Protein AF-W6MTL5-F1 (afdb_monomer_lite)

Radius of gyration: 41.39 Å; chains: 1; bounding box: 103×116×85 Å

Secondary structure (DSSP, 8-state):
-----------------------------------HHHHHHHHHHHHHSPPTTTSSB-TTSPBP---HHHHHHHHHHHHHHHT----HHHHHH-GGGHHHHHHHHHHHHHHHHHHHHHH-EEEEE-TTT--EEEEEP-TTS---TTHHHIIIIIHHHHHHHHHHHHH--PPPHHHHHHHHHHHHHHHHHHHHT-HHHHHHHHHT--TTTS--HHHHTTS--HHHHHHHHS----HHHH-TTTTSPP-----

Organism: NCBI:txid1382522

Structure (mmCIF, N/CA/C/O backbone):
data_AF-W6MTL5-F1
#
_entry.id   AF-W6MTL5-F1
#
loop_
_atom_site.group_PDB
_atom_site.id
_atom_site.type_symbol
_atom_site.label_atom_id
_atom_site.label_alt_id
_atom_site.label_comp_id
_atom_site.label_asym_id
_atom_site.label_entity_id
_atom_site.label_seq_id
_atom_site.pdbx_PDB_ins_code
_atom_site.Cartn_x
_atom_site.Cartn_y
_atom_site.Cartn_z
_atom_site.occupancy
_atom_site.B_iso_or_equiv
_atom_site.auth_seq_id
_atom_site.auth_comp_id
_atom_site.auth_asym_id
_atom_site.auth_atom_id
_atom_site.pdbx_PDB_model_num
ATOM 1 N N . MET A 1 1 ? -32.638 92.160 -22.433 1.00 36.84 1 MET A N 1
ATOM 2 C CA . MET A 1 1 ? -32.204 91.741 -21.082 1.00 36.84 1 MET A CA 1
ATOM 3 C C . MET A 1 1 ? -31.537 90.379 -21.226 1.00 36.84 1 MET A C 1
ATOM 5 O O . MET A 1 1 ? -32.183 89.484 -21.741 1.00 36.84 1 MET A O 1
ATOM 9 N N . ILE A 1 2 ? -30.197 90.329 -21.179 1.00 37.00 2 ILE A N 1
ATOM 10 C CA . ILE A 1 2 ? -29.414 89.695 -20.087 1.00 37.00 2 ILE A CA 1
ATOM 11 C C . ILE A 1 2 ? -29.860 88.225 -19.926 1.00 37.00 2 ILE A C 1
ATOM 13 O O . ILE A 1 2 ? -30.949 87.991 -19.432 1.00 37.00 2 ILE A O 1
ATOM 17 N N . GLY A 1 3 ? -29.173 87.196 -20.428 1.00 33.75 3 GLY A N 1
ATOM 18 C CA . GLY A 1 3 ? -27.755 86.869 -20.266 1.00 33.75 3 GLY A CA 1
ATOM 19 C C . GLY A 1 3 ? -27.621 85.776 -19.194 1.00 33.75 3 GLY A C 1
ATOM 20 O O . GLY A 1 3 ? -28.060 86.025 -18.082 1.00 33.75 3 GLY A O 1
ATOM 21 N N . ALA A 1 4 ? -27.057 84.600 -19.523 1.00 41.78 4 ALA A N 1
ATOM 22 C CA . ALA A 1 4 ? -26.224 83.755 -18.636 1.00 41.78 4 ALA A CA 1
ATOM 23 C C . ALA A 1 4 ? -25.984 82.327 -19.190 1.00 41.78 4 ALA A C 1
ATOM 25 O O . ALA A 1 4 ? -26.858 81.468 -19.187 1.00 41.78 4 ALA A O 1
ATOM 26 N N . LEU A 1 5 ? -24.747 82.112 -19.644 1.00 42.16 5 LEU A N 1
ATOM 27 C CA . LEU A 1 5 ? -23.824 80.996 -19.367 1.00 42.16 5 LEU A CA 1
ATOM 28 C C . LEU A 1 5 ? -24.299 79.816 -18.482 1.00 42.16 5 LEU A C 1
ATOM 30 O O . LEU A 1 5 ? -24.669 80.039 -17.332 1.00 42.16 5 LEU A O 1
ATOM 34 N N . ARG A 1 6 ? -24.050 78.570 -18.936 1.00 42.28 6 ARG A N 1
ATOM 35 C CA . ARG A 1 6 ? -23.239 77.514 -18.255 1.00 42.28 6 ARG A CA 1
ATOM 36 C C . ARG A 1 6 ? -23.357 76.164 -18.989 1.00 42.28 6 ARG A C 1
ATOM 38 O O . ARG A 1 6 ? -24.449 75.671 -19.213 1.00 42.28 6 ARG A O 1
ATOM 45 N N . ASN A 1 7 ? -22.255 75.676 -19.553 1.00 39.66 7 ASN A N 1
ATOM 46 C CA . ASN A 1 7 ? -21.337 74.647 -19.025 1.00 39.66 7 ASN A CA 1
ATOM 47 C C . ASN A 1 7 ? -21.742 73.183 -19.280 1.00 39.66 7 ASN A C 1
ATOM 49 O O . ASN A 1 7 ? -22.633 72.619 -18.658 1.00 39.66 7 ASN A O 1
ATOM 53 N N . SER A 1 8 ? -20.977 72.613 -20.209 1.00 37.47 8 SER A N 1
ATOM 54 C CA . SER A 1 8 ? -20.326 71.301 -20.227 1.00 37.47 8 SER A CA 1
ATOM 55 C C . SER A 1 8 ? -20.404 70.359 -19.008 1.00 37.47 8 SER A C 1
ATOM 57 O O . SER A 1 8 ? -20.290 70.744 -17.849 1.00 37.47 8 SER A O 1
ATOM 59 N N . SER A 1 9 ? -20.335 69.074 -19.383 1.00 34.78 9 SER A N 1
ATOM 60 C CA . SER A 1 9 ? -19.904 67.890 -18.622 1.00 34.78 9 SER A CA 1
ATOM 61 C C . SER A 1 9 ? -20.999 67.115 -17.878 1.00 34.78 9 SER A C 1
ATOM 63 O O . SER A 1 9 ? -21.573 67.576 -16.901 1.00 34.78 9 SER A O 1
ATOM 65 N N . CYS A 1 10 ? -21.282 65.901 -18.357 1.00 40.75 10 CYS A N 1
ATOM 66 C CA . CYS A 1 10 ? -20.798 64.671 -17.721 1.00 40.75 10 CYS A CA 1
ATOM 67 C C . CYS A 1 10 ? -21.326 63.455 -18.497 1.00 40.75 10 CYS A C 1
ATOM 69 O O . CYS A 1 10 ? -22.454 63.005 -18.314 1.00 40.75 10 CYS A O 1
ATOM 71 N N . ARG A 1 11 ? -20.476 62.900 -19.370 1.00 40.47 11 ARG A N 1
ATOM 72 C CA . ARG A 1 11 ? -20.599 61.511 -19.824 1.00 40.47 11 ARG A CA 1
ATOM 73 C C . ARG A 1 11 ? -20.263 60.624 -18.625 1.00 40.47 11 ARG A C 1
ATOM 75 O O . ARG A 1 11 ? -19.098 60.532 -18.258 1.00 40.47 11 ARG A O 1
ATOM 82 N N . SER A 1 12 ? -21.263 59.990 -18.022 1.00 40.41 12 SER A N 1
ATOM 83 C CA . SER A 1 12 ? -21.046 58.913 -17.054 1.00 40.41 12 SER A CA 1
ATOM 84 C C . SER A 1 12 ? -21.286 57.582 -17.755 1.00 40.41 12 SER A C 1
ATOM 86 O O . SER A 1 12 ? -22.419 57.133 -17.923 1.00 40.41 12 SER A O 1
ATOM 88 N N . ALA A 1 13 ? -20.196 56.989 -18.239 1.00 43.44 13 ALA A N 1
ATOM 89 C CA . ALA A 1 13 ? -20.168 55.607 -18.676 1.00 43.44 13 ALA A CA 1
ATOM 90 C C . ALA A 1 13 ? -20.229 54.719 -17.424 1.00 43.44 13 ALA A C 1
ATOM 92 O O . ALA A 1 13 ? -19.249 54.594 -16.691 1.00 43.44 13 ALA A O 1
ATOM 93 N N . ARG A 1 14 ? -21.391 54.107 -17.167 1.00 40.62 14 ARG A N 1
ATOM 94 C CA . ARG A 1 14 ? -21.500 52.987 -16.226 1.00 40.62 14 ARG A CA 1
ATOM 95 C C . ARG A 1 14 ? -20.815 51.772 -16.846 1.00 40.62 14 ARG A C 1
ATOM 97 O O . ARG A 1 14 ? -21.433 51.019 -17.593 1.00 40.62 14 ARG A O 1
ATOM 104 N N . LEU A 1 15 ? -19.541 51.583 -16.521 1.00 41.12 15 LEU A N 1
ATOM 105 C CA . LEU A 1 15 ? -18.910 50.269 -16.557 1.00 41.12 15 LEU A CA 1
ATOM 106 C C . LEU A 1 15 ? -19.571 49.423 -15.465 1.00 41.12 15 LEU A C 1
ATOM 108 O O . LEU A 1 15 ? -19.267 49.563 -14.284 1.00 41.12 15 LEU A O 1
ATOM 112 N N . MET A 1 16 ? -20.526 48.585 -15.871 1.00 40.22 16 MET A N 1
ATOM 113 C CA . MET A 1 16 ? -21.013 47.475 -15.059 1.00 40.22 16 MET A CA 1
ATOM 114 C C . MET A 1 16 ? -19.863 46.479 -14.917 1.00 40.22 16 MET A C 1
ATOM 116 O O . MET A 1 16 ? -19.629 45.640 -15.786 1.00 40.22 16 MET A O 1
ATOM 120 N N . THR A 1 17 ? -19.112 46.609 -13.831 1.00 40.62 17 THR A N 1
ATOM 121 C CA . THR A 1 17 ? -18.196 45.585 -13.348 1.00 40.62 17 THR A CA 1
ATOM 122 C C . THR A 1 17 ? -19.021 44.363 -12.956 1.00 40.62 17 THR A C 1
ATOM 124 O O . THR A 1 17 ? -19.605 44.287 -11.877 1.00 40.62 17 THR A O 1
ATOM 127 N N . GLY A 1 18 ? -19.092 43.396 -13.870 1.00 41.03 18 GLY A N 1
ATOM 128 C CA . GLY A 1 18 ? -19.533 42.040 -13.579 1.00 41.03 18 GLY A CA 1
ATOM 129 C C . GLY A 1 18 ? -18.536 41.373 -12.638 1.00 41.03 18 GLY A C 1
ATOM 130 O O . GLY A 1 18 ? -17.658 40.639 -13.076 1.00 41.03 18 GLY A O 1
ATOM 131 N N . LEU A 1 19 ? -18.659 41.642 -11.339 1.00 42.56 19 LEU A N 1
ATOM 132 C CA . LEU A 1 19 ? -18.067 40.809 -10.301 1.00 42.56 19 LEU A CA 1
ATOM 133 C C . LEU A 1 19 ? -18.920 39.546 -10.200 1.00 42.56 19 LEU A C 1
ATOM 135 O O . LEU A 1 19 ? -19.842 39.446 -9.392 1.00 42.56 19 LEU A O 1
ATOM 139 N N . SER A 1 20 ? -18.621 38.582 -11.068 1.00 43.97 20 SER A N 1
ATOM 140 C CA . SER A 1 20 ? -18.991 37.192 -10.858 1.00 43.97 20 SER A CA 1
ATOM 141 C C . SER A 1 20 ? -18.420 36.764 -9.508 1.00 43.97 20 SER A C 1
ATOM 143 O O . SER A 1 20 ? -17.216 36.540 -9.376 1.00 43.97 20 SER A O 1
ATOM 145 N N . GLN A 1 21 ? -19.281 36.696 -8.493 1.00 53.09 21 GLN A N 1
ATOM 146 C CA . GLN A 1 21 ? -18.995 36.023 -7.235 1.00 53.09 21 GLN A CA 1
ATOM 147 C C . GLN A 1 21 ? -18.693 34.557 -7.555 1.00 53.09 21 GLN A C 1
ATOM 149 O O . GLN A 1 21 ? -19.591 33.722 -7.665 1.00 53.09 21 GLN A O 1
ATOM 154 N N . ALA A 1 22 ? -17.411 34.254 -7.746 1.00 47.78 22 ALA A N 1
ATOM 155 C CA . ALA A 1 22 ? -16.906 32.901 -7.674 1.00 47.78 22 ALA A CA 1
ATOM 156 C C . ALA A 1 22 ? -17.263 32.379 -6.279 1.00 47.78 22 ALA A C 1
ATOM 158 O O . ALA A 1 22 ? -16.765 32.883 -5.271 1.00 47.78 22 ALA A O 1
ATOM 159 N N . ARG A 1 23 ? -18.174 31.403 -6.219 1.00 52.41 23 ARG A N 1
ATOM 160 C CA . ARG A 1 23 ? -18.429 30.605 -5.019 1.00 52.41 23 ARG A CA 1
ATOM 161 C C . ARG A 1 23 ? -17.173 29.780 -4.754 1.00 52.41 23 ARG A C 1
ATOM 163 O O . ARG A 1 23 ? -17.057 28.641 -5.191 1.00 52.41 23 ARG A O 1
ATOM 170 N N . LEU A 1 24 ? -16.198 30.410 -4.115 1.00 51.97 24 LEU A N 1
ATOM 171 C CA . LEU A 1 24 ? -15.003 29.763 -3.613 1.00 51.97 24 LEU A CA 1
ATOM 172 C C . LEU A 1 24 ? -15.436 28.838 -2.476 1.00 51.97 24 LEU A C 1
ATOM 174 O O . LEU A 1 24 ? -15.982 29.294 -1.477 1.00 51.97 24 LEU A O 1
ATOM 178 N N . PHE A 1 25 ? -15.231 27.543 -2.710 1.00 48.19 25 PHE A N 1
ATOM 179 C CA . PHE A 1 25 ? -15.087 26.472 -1.730 1.00 48.19 25 PHE A CA 1
ATOM 180 C C . PHE A 1 25 ? -16.051 26.532 -0.537 1.00 48.19 25 PHE A C 1
ATOM 182 O O . PHE A 1 25 ? -15.785 27.162 0.484 1.00 48.19 25 PHE A O 1
ATOM 189 N N . HIS A 1 26 ? -17.147 25.776 -0.623 1.00 47.69 26 HIS A N 1
ATOM 190 C CA . HIS A 1 26 ? -17.808 25.291 0.583 1.00 47.69 26 HIS A CA 1
ATOM 191 C C . HIS A 1 26 ? -16.814 24.403 1.339 1.00 47.69 26 HIS A C 1
ATOM 193 O O . HIS A 1 26 ? -16.652 23.228 1.025 1.00 47.69 26 HIS A O 1
ATOM 199 N N . GLN A 1 27 ? -16.114 24.984 2.314 1.00 49.28 27 GLN A N 1
ATOM 200 C CA . GLN A 1 27 ? -15.491 24.220 3.383 1.00 49.28 27 GLN A CA 1
ATOM 201 C C . GLN A 1 27 ? -16.636 23.567 4.154 1.00 49.28 27 GLN A C 1
ATOM 203 O O . GLN A 1 27 ? -17.266 24.193 5.006 1.00 49.28 27 GLN A O 1
ATOM 208 N N . SER A 1 28 ? -16.957 22.318 3.820 1.00 48.06 28 SER A N 1
ATOM 209 C CA . SER A 1 28 ? -17.659 21.464 4.766 1.00 48.06 28 SER A CA 1
ATOM 210 C C . SER A 1 28 ? -16.796 21.449 6.019 1.00 48.06 28 SER A C 1
ATOM 212 O O . SER A 1 28 ? -15.647 21.011 5.961 1.00 48.06 28 SER A O 1
ATOM 214 N N . VAL A 1 29 ? -17.308 22.000 7.117 1.00 49.03 29 VAL A N 1
ATOM 215 C CA . VAL A 1 29 ? -16.669 21.890 8.424 1.00 49.03 29 VAL A CA 1
ATOM 216 C C . VAL A 1 29 ? -16.502 20.399 8.673 1.00 49.03 29 VAL A C 1
ATOM 218 O O . VAL A 1 29 ? -17.492 19.701 8.893 1.00 49.03 29 VAL A O 1
ATOM 221 N N . SER A 1 30 ? -15.273 19.902 8.547 1.00 50.31 30 SER A N 1
ATOM 222 C CA . SER A 1 30 ? -14.918 18.553 8.955 1.00 50.31 30 SER A CA 1
ATOM 223 C C . SER A 1 30 ? -15.328 18.456 10.416 1.00 50.31 30 SER A C 1
ATOM 225 O O . SER A 1 30 ? -14.741 19.126 11.268 1.00 50.31 30 SER A O 1
ATOM 227 N N . ARG A 1 31 ? -16.417 17.735 10.693 1.00 56.50 31 ARG A N 1
ATOM 228 C CA . ARG A 1 31 ? -16.805 17.449 12.070 1.00 56.50 31 ARG A CA 1
ATOM 229 C C . ARG A 1 31 ? -15.618 16.717 12.673 1.00 56.50 31 ARG A C 1
ATOM 231 O O . ARG A 1 31 ? -15.178 15.727 12.101 1.00 56.50 31 ARG A O 1
ATOM 238 N N . LEU A 1 32 ? -15.074 17.268 13.753 1.00 59.22 32 LEU A N 1
ATOM 239 C CA . LEU A 1 32 ? -14.033 16.589 14.500 1.00 59.22 32 LEU A CA 1
ATOM 240 C C . LEU A 1 32 ? -14.655 15.303 15.053 1.00 59.22 32 LEU A C 1
ATOM 242 O O . LEU A 1 32 ? -15.555 15.388 15.885 1.00 59.22 32 LEU A O 1
ATOM 246 N N . ASN A 1 33 ? -14.228 14.140 14.567 1.00 64.88 33 ASN A N 1
ATOM 247 C CA . ASN A 1 33 ? -14.757 12.849 15.021 1.00 64.88 33 ASN A CA 1
ATOM 248 C C . ASN A 1 33 ? -14.179 12.437 16.385 1.00 64.88 33 ASN A C 1
ATOM 250 O O . ASN A 1 33 ? -14.699 11.526 17.032 1.00 64.88 33 ASN A O 1
ATOM 254 N N . LEU A 1 34 ? -13.113 13.107 16.841 1.00 71.19 34 LEU A N 1
ATOM 255 C CA . LEU A 1 34 ? -12.494 12.848 18.136 1.00 71.19 34 LEU A CA 1
ATOM 256 C C . LEU A 1 34 ? -13.308 13.478 19.277 1.00 71.19 34 LEU A C 1
ATOM 258 O O . LEU A 1 34 ? -13.136 14.652 19.605 1.00 71.19 34 LEU A O 1
ATOM 262 N N . ASP A 1 35 ? -14.138 12.660 19.920 1.00 80.88 35 ASP A N 1
ATOM 263 C CA . ASP A 1 35 ? -14.818 12.992 21.171 1.00 80.88 35 ASP A CA 1
ATOM 264 C C . ASP A 1 35 ? -14.114 12.310 22.368 1.00 80.88 35 ASP A C 1
ATOM 266 O O . ASP A 1 35 ? -14.139 11.078 22.490 1.00 80.88 35 ASP A O 1
ATOM 270 N N . PRO A 1 36 ? -13.464 13.071 23.272 1.00 82.12 36 PRO A N 1
ATOM 271 C CA . PRO A 1 36 ? -12.769 12.501 24.422 1.00 82.12 36 PRO A CA 1
ATOM 272 C C . PRO A 1 36 ? -13.716 11.866 25.451 1.00 82.12 36 PRO A C 1
ATOM 274 O O . PRO A 1 36 ? -13.277 11.006 26.218 1.00 82.12 36 PRO A O 1
ATOM 277 N N . GLU A 1 37 ? -14.987 12.272 25.512 1.00 87.06 37 GLU A N 1
ATOM 278 C CA . GLU A 1 37 ? -15.964 11.669 26.427 1.00 87.06 37 GLU A CA 1
ATOM 279 C C . GLU A 1 37 ? -16.358 10.275 25.948 1.00 87.06 37 GLU A C 1
ATOM 281 O O . GLU A 1 37 ? -16.377 9.323 26.735 1.00 87.06 37 GLU A O 1
ATOM 286 N N . ARG A 1 38 ? -16.539 10.127 24.635 1.00 86.94 38 ARG A N 1
ATOM 287 C CA . ARG A 1 38 ? -16.778 8.839 23.986 1.00 86.94 38 ARG A CA 1
ATOM 288 C C . ARG A 1 38 ? -15.645 7.841 24.231 1.00 86.94 38 ARG A C 1
ATOM 290 O O . ARG A 1 38 ? -15.912 6.695 24.576 1.00 86.94 38 ARG A O 1
ATOM 297 N N . GLU A 1 39 ? -14.384 8.260 24.126 1.00 88.81 39 GLU A N 1
ATOM 298 C CA . GLU A 1 39 ? -13.234 7.376 24.394 1.00 88.81 39 GLU A CA 1
ATOM 299 C C . GLU A 1 39 ? -13.169 6.905 25.855 1.00 88.81 39 GLU A C 1
ATOM 301 O O . GLU A 1 39 ? -12.798 5.761 26.136 1.00 88.81 39 GLU A O 1
ATOM 306 N N . LYS A 1 40 ? -13.574 7.757 26.805 1.00 90.50 40 LYS A N 1
ATOM 307 C CA . LYS A 1 40 ? -13.699 7.361 28.216 1.00 90.50 40 LYS A CA 1
ATOM 308 C C . LYS A 1 40 ?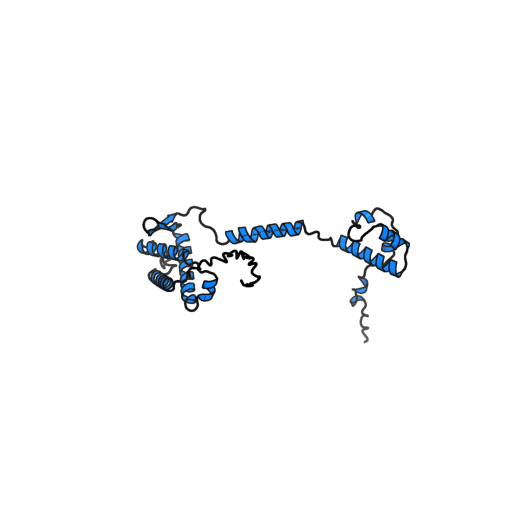 -14.854 6.383 28.427 1.00 90.50 40 LYS A C 1
ATOM 310 O O . LYS A 1 40 ? -14.703 5.436 29.195 1.00 90.50 40 LYS A O 1
ATOM 315 N N . TYR A 1 41 ? -15.979 6.585 27.744 1.00 90.75 41 TYR A N 1
ATOM 316 C CA . TYR A 1 41 ? -17.123 5.675 27.792 1.00 90.75 41 TYR A CA 1
ATOM 317 C C . TYR A 1 41 ? -16.774 4.287 27.240 1.00 90.75 41 TYR A C 1
ATOM 319 O O . TYR A 1 41 ? -17.068 3.276 27.879 1.00 90.75 41 TYR A O 1
ATOM 327 N N . ILE A 1 42 ? -16.062 4.237 26.111 1.00 90.56 42 ILE A N 1
ATOM 328 C CA . ILE A 1 42 ? -15.534 2.996 25.530 1.00 90.56 42 ILE A CA 1
ATOM 329 C C . ILE A 1 42 ? -14.613 2.295 26.532 1.00 90.56 42 ILE A C 1
ATOM 331 O O . ILE A 1 42 ? -14.793 1.110 26.801 1.00 90.56 42 ILE A O 1
ATOM 335 N N . ALA A 1 43 ? -13.674 3.023 27.142 1.00 91.69 43 ALA A N 1
ATOM 336 C CA . ALA A 1 43 ? -12.779 2.456 28.148 1.00 91.69 43 ALA A CA 1
ATOM 337 C C . ALA A 1 43 ? -13.545 1.892 29.361 1.00 91.69 43 ALA A C 1
ATOM 339 O O . ALA A 1 43 ? -13.217 0.812 29.851 1.00 91.69 43 ALA A O 1
ATOM 340 N N . TYR A 1 44 ? -14.595 2.582 29.817 1.00 93.50 44 TYR A N 1
ATOM 341 C CA . TYR A 1 44 ? -15.459 2.106 30.898 1.00 93.50 44 TYR A CA 1
ATOM 342 C C . TYR A 1 44 ? -16.184 0.806 30.524 1.00 93.50 44 TYR A C 1
ATOM 344 O O . TYR A 1 44 ? -16.105 -0.174 31.264 1.00 93.50 44 TYR A O 1
ATOM 352 N N . LYS A 1 45 ? -16.825 0.747 29.354 1.00 91.62 45 LYS A N 1
ATOM 353 C CA . LYS A 1 45 ? -17.510 -0.461 28.865 1.00 91.62 45 LYS A CA 1
ATOM 354 C C . LYS A 1 45 ? -16.554 -1.635 28.662 1.00 91.62 45 LYS A C 1
ATOM 356 O O . LYS A 1 45 ? -16.870 -2.754 29.056 1.00 91.62 45 LYS A O 1
ATOM 361 N N . LEU A 1 46 ? -15.358 -1.371 28.138 1.00 90.56 46 LEU A N 1
ATOM 362 C CA . LEU A 1 46 ? -14.294 -2.369 28.016 1.00 90.56 46 LEU A CA 1
ATOM 363 C C . LEU A 1 46 ? -13.801 -2.878 29.375 1.00 90.56 46 LEU A C 1
ATOM 365 O O . LEU A 1 46 ? -13.385 -4.026 29.462 1.00 90.56 46 LEU A O 1
ATOM 369 N N . SER A 1 47 ? -13.848 -2.052 30.426 1.00 89.81 47 SER A N 1
ATOM 370 C CA . SER A 1 47 ? -13.451 -2.462 31.780 1.00 89.81 47 SER A CA 1
ATOM 371 C C . SER A 1 47 ? -14.489 -3.331 32.499 1.00 89.81 47 SER A C 1
ATOM 373 O O . SER A 1 47 ? -14.130 -4.056 33.423 1.00 89.81 47 SER A O 1
ATOM 375 N N . ILE A 1 48 ? -15.761 -3.259 32.086 1.00 91.25 48 ILE A N 1
ATOM 376 C CA . ILE A 1 48 ? -16.844 -4.101 32.620 1.00 91.25 48 ILE A CA 1
ATOM 377 C C . ILE A 1 48 ? -16.752 -5.523 32.059 1.00 91.25 48 ILE A C 1
ATOM 379 O O . ILE A 1 48 ? -17.071 -6.484 32.755 1.00 91.25 48 ILE A O 1
ATOM 383 N N . LEU A 1 49 ? -16.334 -5.654 30.799 1.00 87.50 49 LEU A N 1
ATOM 384 C CA . LEU A 1 49 ? -16.211 -6.948 30.143 1.00 87.50 49 LEU A CA 1
ATOM 385 C C . LEU A 1 49 ? -15.054 -7.771 30.739 1.00 87.50 49 LEU A C 1
ATOM 387 O O . LEU A 1 49 ? -14.025 -7.208 31.130 1.00 87.50 49 LEU A O 1
ATOM 391 N N . PRO A 1 50 ? -15.173 -9.114 30.764 1.00 84.44 50 PRO A N 1
ATOM 392 C CA . PRO A 1 50 ? -14.017 -9.966 31.003 1.00 84.44 50 PRO A CA 1
ATOM 393 C C . PRO A 1 50 ? -12.965 -9.724 29.910 1.00 84.44 50 PRO A C 1
ATOM 395 O O . PRO A 1 50 ? -13.253 -9.149 28.855 1.00 84.44 50 PRO A O 1
ATOM 398 N N . LYS A 1 51 ? -11.720 -10.154 30.150 1.00 81.94 51 LYS A N 1
ATOM 399 C CA . LYS A 1 51 ? -10.644 -9.977 29.163 1.00 81.94 51 LYS A CA 1
ATOM 400 C C . LYS A 1 51 ? -11.097 -10.535 27.815 1.00 81.94 51 LYS A C 1
ATOM 402 O O . LYS A 1 51 ? -11.729 -11.581 27.758 1.00 81.94 51 LYS A O 1
ATOM 407 N N . GLN A 1 52 ? -10.726 -9.872 26.723 1.00 73.50 52 GLN A N 1
ATOM 408 C CA . GLN A 1 52 ? -11.251 -10.145 25.377 1.00 73.50 52 GLN A CA 1
ATOM 409 C C . GLN A 1 52 ? -11.029 -11.593 24.915 1.00 73.50 52 GLN A C 1
ATOM 411 O O . GLN A 1 52 ? -11.801 -12.116 24.115 1.00 73.50 52 GLN A O 1
ATOM 416 N N . LYS A 1 53 ? -9.979 -12.242 25.430 1.00 73.44 53 LYS A N 1
ATOM 417 C CA . LYS A 1 53 ? -9.667 -13.656 25.178 1.00 73.44 53 LYS A CA 1
ATOM 418 C C . LYS A 1 53 ? -10.595 -14.618 25.928 1.00 73.44 53 LYS A C 1
ATOM 420 O O . LYS A 1 53 ? -10.853 -15.705 25.427 1.00 73.44 53 LYS A O 1
ATOM 425 N N . ASP A 1 54 ? -11.143 -14.173 27.0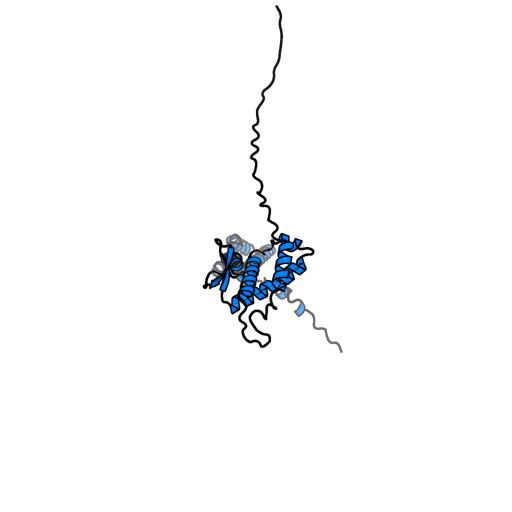54 1.00 78.50 54 ASP A N 1
ATOM 426 C CA . ASP A 1 54 ? -11.896 -14.978 28.017 1.00 78.50 54 ASP A CA 1
ATOM 427 C C . ASP A 1 54 ? -13.422 -14.748 27.890 1.00 78.50 54 ASP A C 1
ATOM 429 O O . ASP A 1 54 ? -14.225 -15.316 28.630 1.00 78.50 54 ASP A O 1
ATOM 433 N N . ILE A 1 55 ? -13.856 -13.895 26.947 1.00 81.19 55 ILE A N 1
ATOM 434 C CA . ILE A 1 55 ? -15.285 -13.646 26.664 1.00 81.19 55 ILE A CA 1
ATOM 435 C C . ILE A 1 55 ? -15.966 -14.939 26.194 1.00 81.19 55 ILE A C 1
ATOM 437 O O . ILE A 1 55 ? -17.077 -15.260 26.610 1.00 81.19 55 ILE A O 1
ATOM 441 N N . TYR A 1 56 ? -15.278 -15.690 25.334 1.00 79.88 56 TYR A N 1
ATOM 442 C CA . TYR A 1 56 ? -15.816 -16.874 24.661 1.00 79.88 56 TYR A CA 1
ATOM 443 C C . TYR A 1 56 ? -15.119 -18.173 25.063 1.00 79.88 56 TYR A C 1
ATOM 445 O O . TYR A 1 56 ? -15.486 -19.251 24.593 1.00 79.88 56 TYR A O 1
ATOM 453 N N . GLN A 1 57 ? -14.091 -18.086 25.903 1.00 83.00 57 GLN A N 1
ATOM 454 C CA . GLN A 1 57 ? -13.334 -19.226 26.397 1.00 83.00 57 GLN A CA 1
ATOM 455 C C . GLN A 1 57 ? -13.134 -19.064 27.897 1.00 83.00 57 GLN A C 1
ATOM 457 O O . GLN A 1 57 ? -12.856 -17.972 28.374 1.00 83.00 57 GLN A O 1
ATOM 462 N N . ASN A 1 58 ? -13.290 -20.147 28.646 1.00 82.19 58 ASN A N 1
ATOM 463 C CA . ASN A 1 58 ? -12.871 -20.169 30.042 1.00 82.19 58 ASN A CA 1
ATOM 464 C C . ASN A 1 58 ? -11.337 -20.247 30.120 1.00 82.19 58 ASN A C 1
ATOM 466 O O . ASN A 1 58 ? -10.687 -20.617 29.140 1.00 82.19 58 ASN A O 1
ATOM 470 N N . ASP A 1 59 ? -10.764 -20.003 31.301 1.00 82.00 59 ASP A N 1
ATOM 471 C CA . ASP A 1 59 ? -9.316 -20.143 31.546 1.00 82.00 59 ASP A CA 1
ATOM 472 C C . ASP A 1 59 ? -8.783 -21.549 31.187 1.00 82.00 59 ASP A C 1
ATOM 474 O O . ASP A 1 59 ? -7.625 -21.710 30.804 1.00 82.00 59 ASP A O 1
ATOM 478 N N . ASP A 1 60 ? -9.656 -22.562 31.233 1.00 80.31 60 ASP A N 1
ATOM 479 C CA . ASP A 1 60 ? -9.372 -23.953 30.858 1.00 80.31 60 ASP A CA 1
ATOM 480 C C . ASP A 1 60 ? -9.387 -24.210 29.333 1.00 80.31 60 ASP A C 1
ATOM 482 O O . ASP A 1 60 ? -9.173 -25.337 28.884 1.00 80.31 60 ASP A O 1
ATOM 486 N N . GLY A 1 61 ? -9.698 -23.199 28.514 1.00 73.69 61 GLY A N 1
ATOM 487 C CA . GLY A 1 61 ? -9.823 -23.302 27.053 1.00 73.69 61 GLY A CA 1
ATOM 488 C C . GLY A 1 61 ? -11.134 -23.927 26.560 1.00 73.69 61 GLY A C 1
ATOM 489 O O . GLY A 1 61 ? -11.319 -24.120 25.357 1.00 73.69 61 GLY A O 1
ATOM 490 N N . THR A 1 62 ? -12.063 -24.242 27.466 1.00 82.19 62 THR A N 1
ATOM 491 C CA . THR A 1 62 ? -13.411 -24.702 27.105 1.00 82.19 62 THR A CA 1
ATOM 492 C C . THR A 1 62 ? -14.264 -23.536 26.594 1.00 82.19 62 THR A C 1
ATOM 494 O O . THR A 1 62 ? -14.101 -22.411 27.073 1.00 82.19 62 THR A O 1
ATOM 497 N N . PRO A 1 63 ? -15.175 -23.758 25.625 1.00 80.12 63 PRO A N 1
ATOM 498 C CA . PRO A 1 63 ? -16.026 -22.692 25.109 1.00 80.12 63 PRO A CA 1
ATOM 499 C C . PRO A 1 63 ? -16.985 -22.198 26.198 1.00 80.12 63 PRO A C 1
ATOM 501 O O . PRO A 1 63 ? -17.683 -22.989 26.836 1.00 80.12 63 PRO A O 1
ATOM 504 N N . ARG A 1 64 ? -17.029 -20.880 26.392 1.00 82.75 64 ARG A N 1
ATOM 505 C CA . ARG A 1 64 ? -17.963 -20.191 27.286 1.00 82.75 64 ARG A CA 1
ATOM 506 C C . ARG A 1 64 ? -19.093 -19.584 26.460 1.00 82.75 64 ARG A C 1
ATOM 508 O O . ARG A 1 64 ? -18.843 -18.961 25.432 1.00 82.75 64 ARG A O 1
ATOM 515 N N . ALA A 1 65 ? -20.326 -19.726 26.939 1.00 79.81 65 ALA A N 1
ATOM 516 C CA . ALA A 1 65 ? -21.450 -18.945 26.439 1.00 79.81 65 ALA A CA 1
ATOM 517 C C . ALA A 1 65 ? -21.499 -17.605 27.203 1.00 79.81 65 ALA A C 1
ATOM 519 O O . ALA A 1 65 ? -21.705 -17.629 28.421 1.00 79.81 65 ALA A O 1
ATOM 520 N N . PRO A 1 66 ? -21.257 -16.456 26.547 1.00 81.50 66 PRO A N 1
ATOM 521 C CA . PRO A 1 66 ? -21.426 -15.150 27.179 1.00 81.50 66 PRO A CA 1
ATOM 522 C C . PRO A 1 66 ? -22.901 -14.886 27.499 1.00 81.50 66 PRO A C 1
ATOM 524 O O . PRO A 1 66 ? -23.795 -15.459 26.872 1.00 81.50 66 PRO A O 1
ATOM 527 N N . SER A 1 67 ? -23.160 -14.026 28.483 1.00 85.94 67 SER A N 1
ATOM 528 C CA . SER A 1 67 ? -24.527 -13.627 28.830 1.00 85.94 67 SER A CA 1
ATOM 529 C C . SER A 1 67 ? -25.124 -12.678 27.782 1.00 85.94 67 SER A C 1
ATOM 531 O O . SER A 1 67 ? -24.402 -11.982 27.067 1.00 85.94 67 SER A O 1
ATOM 533 N N . ASP A 1 68 ? -26.455 -12.595 27.717 1.00 83.62 68 ASP A N 1
ATOM 534 C CA . ASP A 1 68 ? -27.147 -11.682 26.792 1.00 83.62 68 ASP A CA 1
ATOM 535 C C . ASP A 1 68 ? -26.771 -10.207 27.035 1.00 83.62 68 ASP A C 1
ATOM 537 O O . ASP A 1 68 ? -26.699 -9.408 26.099 1.00 83.62 68 ASP A O 1
ATOM 541 N N . GLU A 1 69 ? -26.474 -9.841 28.286 1.00 86.06 69 GLU A N 1
ATOM 542 C CA . GLU A 1 69 ? -25.986 -8.506 28.646 1.00 86.06 69 GLU A CA 1
ATOM 543 C C . GLU A 1 69 ? -24.567 -8.256 28.117 1.00 86.06 69 GLU A C 1
ATOM 545 O O . GLU A 1 69 ? -24.306 -7.194 27.548 1.00 86.06 69 GLU A O 1
ATOM 550 N N . GLU A 1 70 ? -23.665 -9.239 28.243 1.00 86.19 70 GLU A N 1
ATOM 551 C CA . GLU A 1 70 ? -22.310 -9.173 27.678 1.00 86.19 70 GLU A CA 1
ATOM 552 C C . GLU A 1 70 ? -22.376 -9.023 26.152 1.00 86.19 70 GLU A C 1
ATOM 554 O O . GLU A 1 70 ? -21.722 -8.147 25.585 1.00 86.19 70 GLU A O 1
ATOM 559 N N . LEU A 1 71 ? -23.230 -9.806 25.487 1.00 83.81 71 LEU A N 1
ATOM 560 C CA . LEU A 1 71 ? -23.442 -9.727 24.040 1.00 83.81 71 LEU A CA 1
ATOM 561 C C . LEU A 1 71 ? -24.000 -8.372 23.596 1.00 83.81 71 LEU A C 1
ATOM 563 O O . LEU A 1 71 ? -23.601 -7.865 22.547 1.00 83.81 71 LEU A O 1
ATOM 567 N N . LYS A 1 72 ? -24.891 -7.760 24.385 1.00 85.31 72 LYS A N 1
ATOM 568 C CA . LYS A 1 72 ? -25.415 -6.417 24.108 1.00 85.31 72 LYS A CA 1
ATOM 569 C C . LYS A 1 72 ? -24.324 -5.350 24.216 1.00 85.31 72 LYS A C 1
ATOM 571 O O . LYS A 1 72 ? -24.254 -4.469 23.363 1.00 85.31 72 LYS A O 1
ATOM 576 N N . ILE A 1 73 ? -23.455 -5.441 25.225 1.00 88.19 73 ILE A N 1
ATOM 577 C CA . ILE A 1 73 ? -22.320 -4.518 25.388 1.00 88.19 73 ILE A CA 1
ATOM 578 C C . ILE A 1 73 ? -21.323 -4.678 24.234 1.00 88.19 73 ILE A C 1
ATOM 580 O O . ILE A 1 73 ? -20.843 -3.683 23.699 1.00 88.19 73 ILE A O 1
ATOM 584 N N . ILE A 1 74 ? -21.025 -5.913 23.826 1.00 86.31 74 ILE A N 1
ATOM 585 C CA . ILE A 1 74 ? -20.140 -6.204 22.686 1.00 86.31 74 ILE A CA 1
ATOM 586 C C . ILE A 1 74 ? -20.720 -5.611 21.398 1.00 86.31 74 ILE A C 1
ATOM 588 O O . ILE A 1 74 ? -20.000 -4.967 20.638 1.00 86.31 74 ILE A O 1
ATOM 592 N N . ALA A 1 75 ? -22.026 -5.770 21.180 1.00 83.06 75 ALA A N 1
ATOM 593 C CA . ALA A 1 75 ? -22.710 -5.198 20.029 1.00 83.06 75 ALA A CA 1
ATOM 594 C C . ALA A 1 75 ? -22.629 -3.660 20.013 1.00 83.06 75 ALA A C 1
ATOM 596 O O . ALA A 1 75 ? -22.281 -3.075 18.987 1.00 83.06 75 ALA A O 1
ATOM 597 N N . GLU A 1 76 ? -22.882 -3.013 21.156 1.00 86.31 76 GLU A N 1
ATOM 598 C CA . GLU A 1 76 ? -22.744 -1.560 21.334 1.00 86.31 76 GLU A CA 1
ATOM 599 C C . GLU A 1 76 ? -21.307 -1.090 21.045 1.00 86.31 76 GLU A C 1
ATOM 601 O O . GLU A 1 76 ? -21.094 -0.118 20.322 1.00 86.31 76 GLU A O 1
ATOM 606 N N . LEU A 1 77 ? -20.301 -1.798 21.566 1.00 88.62 77 LEU A N 1
ATOM 607 C CA . LEU A 1 77 ? -18.890 -1.473 21.346 1.00 88.62 77 LEU A CA 1
ATOM 608 C C . LEU A 1 77 ? -18.473 -1.608 19.879 1.00 88.62 77 LEU A C 1
ATOM 610 O O . LEU A 1 77 ? -17.718 -0.769 19.390 1.00 88.62 77 LEU A O 1
ATOM 614 N N . ASN A 1 78 ? -18.974 -2.616 19.168 1.00 84.12 78 ASN A N 1
ATOM 615 C CA . ASN A 1 78 ? -18.700 -2.796 17.744 1.00 84.12 78 ASN A CA 1
ATOM 616 C C . ASN A 1 78 ? -19.367 -1.703 16.894 1.00 84.12 78 ASN A C 1
ATOM 618 O O . ASN A 1 78 ? -18.714 -1.137 16.015 1.00 84.12 78 ASN A O 1
ATOM 622 N N . ALA A 1 79 ? -20.611 -1.323 17.204 1.00 82.56 79 ALA A N 1
ATOM 623 C CA . ALA A 1 79 ? -21.276 -0.188 16.556 1.00 82.56 79 ALA A CA 1
ATOM 624 C C . ALA A 1 79 ? -20.497 1.123 16.777 1.00 82.56 79 ALA A C 1
ATOM 626 O O . ALA A 1 79 ? -20.237 1.884 15.839 1.00 82.56 79 ALA A O 1
ATOM 627 N N . LEU A 1 80 ? -20.024 1.347 18.009 1.00 83.25 80 LEU A N 1
ATOM 628 C CA . LEU A 1 80 ? -19.150 2.471 18.336 1.00 83.25 80 LEU A CA 1
ATOM 629 C C . LEU A 1 80 ? -17.781 2.373 17.655 1.00 83.25 80 LEU A C 1
ATOM 631 O O . LEU A 1 80 ? -17.198 3.414 17.371 1.00 83.25 80 LEU A O 1
ATOM 635 N N . SER A 1 81 ? -17.254 1.180 17.389 1.00 83.94 81 SER A N 1
ATOM 636 C CA . SER A 1 81 ? -15.982 1.001 16.683 1.00 83.94 81 SER A CA 1
ATOM 637 C C . SER A 1 81 ? -16.089 1.446 15.222 1.00 83.94 81 SER A C 1
ATOM 639 O O . SER A 1 81 ? -15.243 2.209 14.759 1.00 83.94 81 SER A O 1
ATOM 641 N N . GLY A 1 82 ? -17.170 1.073 14.525 1.00 75.69 82 GLY A N 1
ATOM 642 C CA . GLY A 1 82 ? -17.386 1.447 13.119 1.00 75.69 82 GLY A CA 1
ATOM 643 C C . GLY A 1 82 ? -17.553 2.954 12.887 1.00 75.69 82 GLY A C 1
ATOM 644 O O . GLY A 1 82 ? -17.251 3.466 11.818 1.00 75.69 82 GLY A O 1
ATOM 645 N N . GLN A 1 83 ? -17.982 3.702 13.903 1.00 76.94 83 GLN A N 1
ATOM 646 C CA . GLN A 1 83 ? -18.123 5.162 13.847 1.00 76.94 83 GLN A CA 1
ATOM 647 C C . GLN A 1 83 ? -16.873 5.913 14.356 1.00 76.94 83 GLN A C 1
ATOM 649 O O . GLN A 1 83 ? -16.963 7.100 14.686 1.00 76.94 83 GLN A O 1
ATOM 654 N N . ARG A 1 84 ? -15.741 5.225 14.553 1.00 77.44 84 ARG A N 1
ATOM 655 C CA . ARG A 1 84 ? -14.547 5.759 15.236 1.00 77.44 84 ARG A CA 1
ATOM 656 C C . ARG A 1 84 ? -13.436 6.204 14.280 1.00 77.44 84 ARG A C 1
ATOM 658 O O . ARG A 1 84 ? -12.331 6.500 14.726 1.00 77.44 84 ARG A O 1
ATOM 665 N N . ASP A 1 85 ? -13.725 6.270 12.984 1.00 75.06 85 ASP A N 1
ATOM 666 C CA . ASP A 1 85 ? -12.748 6.647 11.967 1.00 75.06 85 ASP A CA 1
ATOM 667 C C . ASP A 1 85 ? -12.263 8.087 12.158 1.00 75.06 85 ASP A C 1
ATOM 669 O O . ASP A 1 85 ? -12.999 9.067 11.984 1.00 75.06 85 ASP A O 1
ATOM 673 N N . LEU A 1 86 ? -10.986 8.200 12.520 1.00 78.31 86 LEU A N 1
ATOM 674 C CA . LEU A 1 86 ? -10.284 9.469 12.616 1.00 78.31 86 LEU A CA 1
ATOM 675 C C . LEU A 1 86 ? -9.913 9.963 11.226 1.00 78.31 86 LEU A C 1
ATOM 677 O O . LEU A 1 86 ? -9.330 9.238 10.416 1.00 78.31 86 LEU A O 1
ATOM 681 N N . SER A 1 87 ? -10.143 11.250 10.986 1.00 80.50 87 SER A N 1
ATOM 682 C CA . SER A 1 87 ? -9.552 11.906 9.823 1.00 80.50 87 SER A CA 1
ATOM 683 C C . SER A 1 87 ? -8.019 11.921 9.939 1.00 80.50 87 SER A C 1
ATOM 685 O O . SER A 1 87 ? -7.450 11.933 11.037 1.00 80.50 87 SER A O 1
ATOM 687 N N . LEU A 1 88 ? -7.311 11.983 8.806 1.00 77.62 88 LEU A N 1
ATOM 688 C CA . LEU A 1 88 ? -5.847 12.106 8.795 1.00 77.62 88 LEU A CA 1
ATOM 689 C C . LEU A 1 88 ? -5.378 13.307 9.628 1.00 77.62 88 LEU A C 1
ATOM 691 O O . LEU A 1 88 ? -4.427 13.185 10.393 1.00 77.62 88 LEU A O 1
ATOM 695 N N . SER A 1 89 ? -6.076 14.444 9.554 1.00 77.06 89 SER A N 1
ATOM 696 C CA . SER A 1 89 ? -5.752 15.630 10.360 1.00 77.06 89 SER A CA 1
ATOM 697 C C . SER A 1 89 ? -5.921 15.395 11.862 1.00 77.06 89 SER A C 1
ATOM 699 O O . SER A 1 89 ? -5.146 15.920 12.657 1.00 77.06 89 SER A O 1
ATOM 701 N N . GLU A 1 90 ? -6.911 14.592 12.250 1.00 76.88 90 GLU A N 1
ATOM 702 C CA . GLU A 1 90 ? -7.179 14.249 13.649 1.00 76.88 90 GLU A CA 1
ATOM 703 C C . GLU A 1 90 ? -6.144 13.272 14.182 1.00 76.88 90 GLU A C 1
ATOM 705 O O . GLU A 1 90 ? -5.669 13.438 15.301 1.00 76.88 90 GLU A O 1
ATOM 710 N N . THR A 1 91 ? -5.710 12.328 13.339 1.00 80.38 91 THR A N 1
ATOM 711 C CA . THR A 1 91 ? -4.610 11.397 13.628 1.00 80.38 91 THR A CA 1
ATOM 712 C C . THR A 1 91 ? -3.338 12.134 14.070 1.00 80.38 91 THR A C 1
ATOM 714 O O . THR A 1 91 ? -2.620 11.677 14.965 1.00 80.38 91 THR A O 1
ATOM 717 N N . PHE A 1 92 ? -3.073 13.312 13.500 1.00 77.75 92 PHE A N 1
ATOM 718 C CA . PHE A 1 92 ? -1.944 14.152 13.904 1.00 77.75 92 PHE A CA 1
ATOM 719 C C . PHE A 1 92 ? -2.229 15.030 15.134 1.00 77.75 92 PHE A C 1
ATOM 721 O O . PHE A 1 92 ? -1.286 15.394 15.836 1.00 77.75 92 PHE A O 1
ATOM 728 N N . SER A 1 93 ? -3.493 15.341 15.441 1.00 78.88 93 SER A N 1
ATOM 729 C CA . SER A 1 93 ? -3.882 16.232 16.543 1.00 78.88 93 SER A CA 1
ATOM 730 C C . SER A 1 93 ? -4.330 15.528 17.836 1.00 78.88 93 SER A C 1
ATOM 732 O O . SER A 1 93 ? -4.661 16.219 18.798 1.00 78.88 93 SER A O 1
ATOM 734 N N . LEU A 1 94 ? -4.263 14.186 17.933 1.00 76.38 94 LEU A N 1
ATOM 735 C CA . LEU A 1 94 ? -4.691 13.429 19.133 1.00 76.38 94 LEU A CA 1
ATOM 736 C C . LEU A 1 94 ? -4.017 13.835 20.454 1.00 76.38 94 LEU A C 1
ATOM 738 O O . LEU A 1 94 ? -4.551 13.526 21.522 1.00 76.38 94 LEU A O 1
ATOM 742 N N . GLY A 1 95 ? -2.853 14.491 20.415 1.00 81.50 95 GLY A N 1
ATOM 743 C CA . GLY A 1 95 ? -2.198 15.062 21.594 1.00 81.50 95 GLY A CA 1
ATOM 744 C C . GLY A 1 95 ? -2.143 14.101 22.791 1.00 81.50 95 GLY A C 1
ATOM 745 O O . GLY A 1 95 ? -1.502 13.052 22.731 1.00 81.50 95 GLY A O 1
ATOM 746 N N . GLN A 1 96 ? -2.836 14.463 23.877 1.00 82.31 96 GLN A N 1
ATOM 747 C CA . GLN A 1 96 ? -2.852 13.734 25.154 1.00 82.31 96 GLN A CA 1
ATOM 748 C C . GLN A 1 96 ? -3.706 12.450 25.137 1.00 82.31 96 GLN A C 1
ATOM 750 O O . GLN A 1 96 ? -3.451 11.537 25.920 1.00 82.31 96 GLN A O 1
ATOM 755 N N . TYR A 1 97 ? -4.685 12.341 24.234 1.00 83.88 97 TYR A N 1
ATOM 756 C CA . TYR A 1 97 ? -5.614 11.202 24.166 1.00 83.88 97 TYR A CA 1
ATOM 757 C C . TYR A 1 97 ? -5.119 10.066 23.268 1.00 83.88 97 TYR A C 1
ATOM 759 O O . TYR A 1 97 ? -5.727 9.000 23.224 1.00 83.88 97 TYR A O 1
ATOM 767 N N . LYS A 1 98 ? -3.977 10.251 22.597 1.00 87.19 98 LYS A N 1
ATOM 768 C CA . LYS A 1 98 ? -3.385 9.264 21.685 1.00 87.19 98 LYS A CA 1
ATOM 769 C C . LYS A 1 98 ? -3.195 7.888 22.325 1.00 87.19 98 LYS A C 1
ATOM 771 O O . LYS A 1 98 ? -3.486 6.872 21.703 1.00 87.19 98 LYS A O 1
ATOM 776 N N . ASN A 1 99 ? -2.709 7.848 23.564 1.00 89.19 99 ASN A N 1
ATOM 777 C CA . ASN A 1 99 ? -2.460 6.584 24.259 1.00 89.19 99 ASN A CA 1
ATOM 778 C C . ASN A 1 99 ? -3.765 5.865 24.613 1.00 89.19 99 ASN A C 1
ATOM 780 O O . ASN A 1 99 ? -3.841 4.651 24.443 1.00 89.19 99 ASN A O 1
ATOM 784 N N . LEU A 1 100 ? -4.783 6.615 25.051 1.00 89.56 100 LEU A N 1
ATOM 785 C CA . LEU A 1 100 ? -6.110 6.078 25.353 1.00 89.56 100 LEU A CA 1
ATOM 786 C C . LEU A 1 100 ? -6.759 5.516 24.084 1.00 89.56 100 LEU A C 1
ATOM 788 O O . LEU A 1 100 ? -7.137 4.349 24.062 1.00 89.56 100 LEU A O 1
ATOM 792 N N . TYR A 1 101 ? -6.769 6.308 23.010 1.00 89.56 101 TYR A N 1
ATOM 793 C CA . TYR A 1 101 ? -7.293 5.899 21.712 1.00 89.56 101 TYR A CA 1
ATOM 794 C C . TYR A 1 101 ? -6.609 4.627 21.206 1.00 89.56 101 TYR A C 1
ATOM 796 O O . TYR A 1 101 ? -7.277 3.670 20.839 1.00 89.56 101 TYR A O 1
ATOM 804 N N . ASN A 1 102 ? -5.274 4.574 21.227 1.00 90.50 102 ASN A N 1
ATOM 805 C CA . ASN A 1 102 ? -4.520 3.413 20.751 1.00 90.50 102 ASN A CA 1
ATOM 806 C C . ASN A 1 102 ? -4.745 2.161 21.608 1.00 90.50 102 ASN A C 1
ATOM 808 O O . ASN A 1 102 ? -4.778 1.056 21.066 1.00 90.50 102 ASN A O 1
ATOM 812 N N . ALA A 1 103 ? -4.864 2.314 22.929 1.00 91.31 103 ALA A N 1
ATOM 813 C CA . ALA A 1 103 ? -5.172 1.203 23.822 1.00 91.31 103 ALA A CA 1
ATOM 814 C C . ALA A 1 103 ? -6.573 0.652 23.525 1.00 91.31 103 ALA A C 1
ATOM 816 O O . ALA A 1 103 ? -6.710 -0.542 23.267 1.00 91.31 103 ALA A O 1
ATOM 817 N N . ASN A 1 104 ? -7.573 1.533 23.456 1.00 91.50 104 ASN A N 1
ATOM 818 C CA . ASN A 1 104 ? -8.945 1.176 23.104 1.00 91.50 104 ASN A CA 1
ATOM 819 C C . ASN A 1 104 ? -9.019 0.537 21.712 1.00 91.50 104 ASN A C 1
ATOM 821 O O . ASN A 1 104 ? -9.669 -0.488 21.556 1.00 91.50 104 ASN A O 1
ATOM 825 N N . SER A 1 105 ? -8.292 1.069 20.723 1.00 89.88 105 SER A N 1
ATOM 826 C CA . SER A 1 105 ? -8.243 0.518 19.363 1.00 89.88 105 SER A CA 1
ATOM 827 C C . SER A 1 105 ? -7.795 -0.931 19.329 1.00 89.88 105 SER A C 1
ATOM 829 O O . SER A 1 105 ? -8.446 -1.746 18.689 1.00 89.88 105 SER A O 1
ATOM 831 N N . LYS A 1 106 ? -6.723 -1.269 20.050 1.00 89.44 106 LYS A N 1
ATOM 832 C CA . LYS A 1 106 ? -6.227 -2.650 20.108 1.00 89.44 106 LYS A CA 1
ATOM 833 C C . LYS A 1 106 ? -7.238 -3.583 20.767 1.00 89.44 106 LYS A C 1
ATOM 835 O O . LYS A 1 106 ? -7.428 -4.710 20.319 1.00 89.44 106 LYS A O 1
ATOM 840 N N . LEU A 1 107 ? -7.876 -3.126 21.843 1.00 89.00 107 LEU A N 1
ATOM 841 C CA . LEU A 1 107 ? -8.882 -3.919 22.547 1.00 89.00 107 LEU A CA 1
ATOM 842 C C . LEU A 1 107 ? -10.131 -4.138 21.687 1.00 89.00 107 LEU A C 1
ATOM 844 O O . LEU A 1 107 ? -10.613 -5.263 21.618 1.00 89.00 107 LEU A O 1
ATOM 848 N N . LEU A 1 108 ? -10.607 -3.108 20.986 1.00 88.44 108 LEU A N 1
ATOM 849 C CA . LEU A 1 108 ? -11.745 -3.213 20.072 1.00 88.44 108 LEU A CA 1
ATOM 850 C C . LEU A 1 108 ? -11.429 -4.104 18.869 1.00 88.44 108 LEU A C 1
ATOM 852 O O . LEU A 1 108 ? -12.229 -4.967 18.548 1.00 88.44 108 LEU A O 1
ATOM 856 N N . GLU A 1 109 ? -10.248 -3.973 18.263 1.00 86.06 109 GLU A N 1
ATOM 857 C CA . GLU A 1 109 ? -9.815 -4.837 17.156 1.00 86.06 109 GLU A CA 1
ATOM 858 C C . GLU A 1 109 ? -9.775 -6.313 17.577 1.00 86.06 109 GLU A C 1
ATOM 860 O O . GLU A 1 109 ? -10.298 -7.185 16.887 1.00 86.06 109 GLU A O 1
ATOM 865 N N . THR A 1 110 ? -9.209 -6.615 18.751 1.00 84.38 110 THR A N 1
ATOM 866 C CA . THR A 1 110 ? -9.194 -8.001 19.250 1.00 84.38 110 THR A CA 1
ATOM 867 C C . THR A 1 110 ? -10.583 -8.542 19.584 1.00 84.38 110 THR A C 1
ATOM 869 O O . THR A 1 110 ? -10.807 -9.744 19.438 1.00 84.38 110 THR A O 1
ATOM 872 N N . LEU A 1 111 ? -11.502 -7.680 20.020 1.00 85.06 111 LEU A N 1
ATOM 873 C CA . LEU A 1 111 ? -12.887 -8.029 20.328 1.00 85.06 111 LEU A CA 1
ATOM 874 C C . LEU A 1 111 ? -13.718 -8.243 19.056 1.00 85.06 111 LEU A C 1
ATOM 876 O O . LEU A 1 111 ? -14.513 -9.178 18.995 1.00 85.06 111 LEU A O 1
ATOM 880 N N . ASP A 1 112 ? -13.488 -7.441 18.022 1.00 79.56 112 ASP A N 1
ATOM 881 C CA . ASP A 1 112 ? -14.131 -7.587 16.720 1.00 79.56 112 ASP A CA 1
ATOM 882 C C . ASP A 1 112 ? -13.707 -8.905 16.056 1.00 79.56 112 ASP A C 1
ATOM 884 O O . ASP A 1 112 ? -14.545 -9.761 15.778 1.00 79.56 112 ASP A O 1
ATOM 888 N N . ILE A 1 113 ? -12.394 -9.165 15.970 1.00 71.31 113 ILE A N 1
ATOM 889 C CA . ILE A 1 113 ? -11.848 -10.425 15.435 1.00 71.31 113 ILE A CA 1
ATOM 890 C C . ILE A 1 113 ? -12.374 -11.644 16.207 1.00 71.31 113 ILE A C 1
ATOM 892 O O . ILE A 1 113 ? -12.682 -12.673 15.599 1.00 71.31 113 ILE A O 1
ATOM 896 N N . SER A 1 114 ? -12.455 -11.571 17.542 1.00 71.75 114 SER A N 1
ATOM 897 C CA . SER A 1 114 ? -12.937 -12.697 18.348 1.00 71.75 114 SER A CA 1
ATOM 898 C C . SER A 1 114 ? -14.440 -12.915 18.183 1.00 71.75 114 SER A C 1
ATOM 900 O O . SER A 1 114 ? -14.863 -14.056 18.006 1.00 71.75 114 SER A O 1
ATOM 902 N N . SER A 1 115 ? -15.237 -11.844 18.166 1.00 71.25 115 SER A N 1
ATOM 903 C CA . SER A 1 115 ? -16.689 -11.924 17.980 1.00 71.25 115 SER A CA 1
ATOM 904 C C . SER A 1 115 ? -17.070 -12.407 16.579 1.00 71.25 115 SER A C 1
ATOM 906 O O . SER A 1 115 ? -17.863 -13.340 16.465 1.00 71.25 115 SER A O 1
ATOM 908 N N . ALA A 1 116 ? -16.434 -11.883 15.527 1.00 68.69 116 ALA A N 1
ATOM 909 C CA . ALA A 1 116 ? -16.666 -12.306 14.150 1.00 68.69 116 ALA A CA 1
ATOM 910 C C . ALA A 1 116 ? -16.298 -13.783 13.943 1.00 68.69 116 ALA A C 1
ATOM 912 O O . ALA A 1 116 ? -17.070 -14.547 13.368 1.00 68.69 116 ALA A O 1
ATOM 913 N N . ARG A 1 117 ? -15.150 -14.226 14.477 1.00 69.12 117 ARG A N 1
ATOM 914 C CA . ARG A 1 117 ? -14.689 -15.615 14.332 1.00 69.12 117 ARG A CA 1
ATOM 915 C C . ARG A 1 117 ? -15.562 -16.630 15.075 1.00 69.12 117 ARG A C 1
ATOM 917 O O . ARG A 1 117 ? -15.603 -17.788 14.668 1.00 69.12 117 ARG A O 1
ATOM 924 N N . ILE A 1 118 ? -16.171 -16.237 16.193 1.00 64.56 118 ILE A N 1
ATOM 925 C CA . ILE A 1 118 ? -16.850 -17.170 17.105 1.00 64.56 118 ILE A CA 1
ATOM 926 C C . ILE A 1 118 ? -18.367 -17.151 16.914 1.00 64.56 118 ILE A C 1
ATOM 928 O O . ILE A 1 118 ? -18.993 -18.206 16.984 1.00 64.56 118 ILE A O 1
ATOM 932 N N . ILE A 1 119 ? -18.961 -15.979 16.675 1.00 68.56 119 ILE A N 1
ATOM 933 C CA . ILE A 1 119 ? -20.416 -15.821 16.573 1.00 68.56 119 ILE A CA 1
ATOM 934 C C . ILE A 1 119 ? -20.897 -15.895 15.108 1.00 68.56 119 ILE A C 1
ATOM 936 O O . ILE A 1 119 ? -22.075 -16.167 14.888 1.00 68.56 119 ILE A O 1
ATOM 940 N N . ASP A 1 120 ? -20.027 -15.717 14.104 1.00 70.00 120 ASP A N 1
ATOM 941 C CA . ASP A 1 120 ? -20.402 -15.674 12.670 1.00 70.00 120 ASP A CA 1
ATOM 942 C C . ASP A 1 120 ? -21.584 -14.712 12.388 1.00 70.00 120 ASP A C 1
ATOM 944 O O . ASP A 1 120 ? -22.463 -14.926 11.546 1.00 70.00 120 ASP A O 1
ATOM 948 N N . LYS A 1 121 ? -21.666 -13.647 13.193 1.00 74.25 121 LYS A N 1
ATOM 949 C CA . LYS A 1 121 ? -22.688 -12.602 13.123 1.00 74.25 121 LYS A CA 1
ATOM 950 C C . LYS A 1 121 ? -22.026 -11.253 13.359 1.00 74.25 121 LYS A C 1
ATOM 952 O O . LYS A 1 121 ? -21.099 -11.155 14.158 1.00 74.25 121 LYS A O 1
ATOM 957 N N . ILE A 1 122 ? -22.563 -10.215 12.728 1.00 69.75 122 ILE A N 1
ATOM 958 C CA . ILE A 1 122 ? -22.156 -8.820 12.926 1.00 69.75 122 ILE A CA 1
ATOM 959 C C . ILE A 1 122 ? -23.297 -8.080 13.637 1.00 69.75 122 ILE A C 1
ATOM 961 O O . ILE A 1 122 ? -24.471 -8.295 13.307 1.00 69.75 122 ILE A O 1
ATOM 965 N N . PRO A 1 123 ? -23.001 -7.231 14.633 1.00 69.25 123 PRO A N 1
ATOM 966 C CA . PRO A 1 123 ? -24.018 -6.419 15.277 1.00 69.25 123 PRO A CA 1
ATOM 967 C C . PRO A 1 123 ? -24.427 -5.254 14.366 1.00 69.25 123 PRO A C 1
ATOM 969 O O . PRO A 1 123 ? -23.579 -4.570 13.800 1.00 69.25 123 PRO A O 1
ATOM 972 N N . TYR A 1 124 ? -25.729 -5.008 14.248 1.00 72.06 124 TYR A N 1
ATOM 973 C CA . TYR A 1 124 ? -26.298 -3.869 13.533 1.00 72.06 124 TYR A CA 1
ATOM 974 C C . TYR A 1 124 ? -27.297 -3.129 14.423 1.00 72.06 124 TYR A C 1
ATOM 976 O O . TYR A 1 124 ? -27.994 -3.734 15.242 1.00 72.06 124 TYR A O 1
ATOM 984 N N . GLU A 1 125 ? -27.372 -1.812 14.263 1.00 70.69 125 GLU A N 1
ATOM 985 C CA . GLU A 1 125 ? -28.386 -0.989 14.917 1.00 70.69 125 GLU A CA 1
ATOM 986 C C . GLU A 1 125 ? -29.668 -0.991 14.080 1.00 70.69 125 GLU A C 1
ATOM 988 O O . GLU A 1 125 ? -29.669 -0.620 12.903 1.00 70.69 125 GLU A O 1
ATOM 993 N N . ASP A 1 126 ? -30.777 -1.422 14.679 1.00 75.50 126 ASP A N 1
ATOM 994 C CA . ASP A 1 126 ? -32.084 -1.363 14.034 1.00 75.50 126 ASP A CA 1
ATOM 995 C C . ASP A 1 126 ? -32.581 0.091 14.015 1.00 75.50 126 ASP A C 1
ATOM 997 O O . ASP A 1 126 ? -32.891 0.672 15.055 1.00 75.50 126 ASP A O 1
ATOM 1001 N N . THR A 1 127 ? -32.665 0.687 12.822 1.00 72.00 127 THR A N 1
ATOM 1002 C CA . THR A 1 127 ? -33.064 2.096 12.628 1.00 72.00 127 THR A CA 1
ATOM 1003 C C . THR A 1 127 ? -34.432 2.456 13.220 1.00 72.00 127 THR A C 1
ATOM 1005 O O . THR A 1 127 ? -34.695 3.633 13.460 1.00 72.00 127 THR A O 1
ATOM 1008 N N . ALA A 1 128 ? -35.304 1.470 13.467 1.00 76.69 128 ALA A N 1
ATOM 1009 C CA . ALA A 1 128 ? -36.633 1.695 14.026 1.00 76.69 128 ALA A CA 1
ATOM 1010 C C . ALA A 1 128 ? -36.668 1.684 15.564 1.00 76.69 128 ALA A C 1
ATOM 1012 O O . ALA A 1 128 ? -37.464 2.414 16.155 1.00 76.69 128 ALA A O 1
ATOM 1013 N N . THR A 1 129 ? -35.840 0.864 16.220 1.00 74.56 129 THR A N 1
ATOM 1014 C CA . THR A 1 129 ? -35.874 0.679 17.685 1.00 74.56 129 THR A CA 1
ATOM 1015 C C . THR A 1 129 ? -34.639 1.213 18.403 1.00 74.56 129 THR A C 1
ATOM 1017 O O . THR A 1 129 ? -34.680 1.388 19.618 1.00 74.56 129 THR A O 1
ATOM 1020 N N . GLY A 1 130 ? -33.546 1.478 17.682 1.00 72.25 130 GLY A N 1
ATOM 1021 C CA . GLY A 1 130 ? -32.255 1.843 18.269 1.00 72.25 130 GLY A CA 1
ATOM 1022 C C . GLY A 1 130 ? -31.604 0.706 19.064 1.00 72.25 130 GLY A C 1
ATOM 1023 O O . GLY A 1 130 ? -30.641 0.938 19.790 1.00 72.25 130 GLY A O 1
ATOM 1024 N N . GLU A 1 131 ? -32.127 -0.519 18.964 1.00 75.62 131 GLU A N 1
ATOM 1025 C CA . GLU A 1 131 ? -31.558 -1.688 19.630 1.00 75.62 131 GLU A CA 1
ATOM 1026 C C . GLU A 1 131 ? -30.533 -2.375 18.729 1.00 75.62 131 GLU A C 1
ATOM 1028 O O . GLU A 1 131 ? -30.765 -2.589 17.537 1.00 75.62 131 GLU A O 1
ATOM 1033 N N . THR A 1 132 ? -29.404 -2.760 19.319 1.00 69.81 132 THR A N 1
ATOM 1034 C CA . THR A 1 132 ? -28.335 -3.483 18.632 1.00 69.81 132 THR A CA 1
ATOM 1035 C C . THR A 1 132 ? -28.678 -4.971 18.563 1.00 69.81 132 THR A C 1
ATOM 1037 O O . THR A 1 132 ? -28.804 -5.639 19.591 1.00 69.81 132 THR A O 1
ATOM 1040 N N . LYS A 1 133 ? -28.852 -5.502 17.349 1.00 74.50 133 LYS A N 1
ATOM 1041 C CA . LYS A 1 133 ? -29.178 -6.912 17.076 1.00 74.50 133 LYS A CA 1
ATOM 1042 C C . LYS A 1 133 ? -28.049 -7.567 16.286 1.00 74.50 133 LYS A C 1
ATOM 1044 O O . LYS A 1 133 ? -27.313 -6.897 15.576 1.00 74.50 133 LYS A O 1
ATOM 1049 N N . TRP A 1 134 ? -27.925 -8.888 16.371 1.00 72.44 134 TRP A N 1
ATOM 1050 C CA . TRP A 1 134 ? -26.921 -9.647 15.620 1.00 72.44 134 TRP A CA 1
ATOM 1051 C C . TRP A 1 134 ? -27.503 -10.155 14.295 1.00 72.44 134 TRP A C 1
ATOM 1053 O O . TRP A 1 134 ? -28.449 -10.949 14.297 1.00 72.44 134 TRP A O 1
ATOM 1063 N N . LEU A 1 135 ? -26.939 -9.723 13.166 1.00 73.12 135 LEU A N 1
ATOM 1064 C CA . LEU A 1 135 ? -27.271 -10.230 11.834 1.00 73.12 135 LEU A CA 1
ATOM 1065 C C . LEU A 1 135 ? -26.305 -11.357 11.462 1.00 73.12 135 LEU A C 1
ATOM 1067 O O . LEU A 1 135 ? -25.102 -11.234 11.664 1.00 73.12 135 LEU A O 1
ATOM 1071 N N . THR A 1 136 ? -26.812 -12.444 10.885 1.00 71.31 136 THR A N 1
ATOM 1072 C CA . THR A 1 136 ? -25.945 -13.439 10.238 1.00 71.31 136 THR A CA 1
ATOM 1073 C C . THR A 1 136 ? -25.474 -12.884 8.900 1.00 71.31 136 THR A C 1
ATOM 1075 O O . THR A 1 136 ? -26.303 -12.573 8.042 1.00 71.31 136 THR A O 1
ATOM 1078 N N . VAL A 1 137 ? -24.158 -12.760 8.745 1.00 63.31 137 VAL A N 1
ATOM 1079 C CA . VAL A 1 137 ? -23.519 -12.265 7.522 1.00 63.31 137 VAL A CA 1
ATOM 1080 C C . VAL A 1 137 ? -23.581 -13.352 6.457 1.00 63.31 137 VAL A C 1
ATOM 1082 O O . VAL A 1 137 ? -23.465 -14.540 6.754 1.00 63.31 137 VAL A O 1
ATOM 1085 N N . ARG A 1 138 ? -23.799 -12.964 5.202 1.00 57.91 138 ARG A N 1
ATOM 1086 C CA . ARG A 1 138 ? -23.638 -13.846 4.040 1.00 57.91 138 ARG A CA 1
ATOM 1087 C C . ARG A 1 138 ? -22.492 -13.304 3.194 1.00 57.91 138 ARG A C 1
ATOM 1089 O O . ARG A 1 138 ? -22.264 -12.099 3.182 1.00 57.91 138 ARG A O 1
ATOM 1096 N N . GLU A 1 139 ? -21.782 -14.189 2.498 1.00 52.84 139 GLU A N 1
ATOM 1097 C CA . GLU A 1 139 ? -20.655 -13.828 1.628 1.00 52.84 139 GLU A CA 1
ATOM 1098 C C . GLU A 1 139 ? -21.056 -12.710 0.642 1.00 52.84 139 GLU A C 1
ATOM 1100 O O . GLU A 1 139 ? -21.874 -12.937 -0.250 1.00 52.84 139 GLU A O 1
ATOM 1105 N N . GLY A 1 140 ? -20.501 -11.502 0.814 1.00 58.75 140 GLY A N 1
ATOM 1106 C CA . GLY A 1 140 ? -20.708 -10.373 -0.104 1.00 58.75 140 GLY A CA 1
ATOM 1107 C C . GLY A 1 140 ? -20.662 -8.970 0.514 1.00 58.75 140 GLY A C 1
ATOM 1108 O O . GLY A 1 140 ? -20.288 -8.041 -0.194 1.00 58.75 140 GLY A O 1
ATOM 1109 N N . ASP A 1 141 ? -20.988 -8.812 1.802 1.00 58.34 141 ASP A N 1
ATOM 1110 C CA . ASP A 1 141 ? -21.089 -7.480 2.440 1.00 58.34 141 ASP A CA 1
ATOM 1111 C C . ASP A 1 141 ? -19.767 -6.965 3.051 1.00 58.34 141 ASP A C 1
ATOM 1113 O O . ASP A 1 141 ? -19.628 -5.772 3.329 1.00 58.34 141 ASP A O 1
ATOM 1117 N N . ASP A 1 142 ? -18.762 -7.831 3.210 1.00 62.47 142 ASP A N 1
ATOM 1118 C CA . ASP A 1 142 ? -17.469 -7.457 3.788 1.00 62.47 142 ASP A CA 1
ATOM 1119 C C . ASP A 1 142 ? -16.509 -6.924 2.715 1.00 62.47 142 ASP A C 1
ATOM 1121 O O . ASP A 1 142 ? -15.754 -7.674 2.083 1.00 62.47 142 ASP A O 1
ATOM 1125 N N . HIS A 1 143 ? -16.483 -5.602 2.537 1.00 62.84 143 HIS A N 1
ATOM 1126 C CA . HIS A 1 143 ? -15.410 -4.947 1.793 1.00 62.84 143 HIS A CA 1
ATOM 1127 C C . HIS A 1 143 ? -14.087 -5.112 2.541 1.00 62.84 143 HIS A C 1
ATOM 1129 O O . HIS A 1 143 ? -13.832 -4.483 3.570 1.00 62.84 143 HIS A O 1
ATOM 1135 N N . LYS A 1 144 ? -13.196 -5.951 2.012 1.00 67.75 144 LYS A N 1
ATOM 1136 C CA . LYS A 1 144 ? -11.848 -6.089 2.570 1.00 67.75 144 LYS A CA 1
ATOM 1137 C C . LYS A 1 144 ? -11.084 -4.795 2.301 1.00 67.75 144 LYS A C 1
ATOM 1139 O O . LYS A 1 144 ? -10.995 -4.357 1.159 1.00 67.75 144 LYS A O 1
ATOM 1144 N N . GLY A 1 145 ? -10.470 -4.206 3.329 1.00 73.50 145 GLY A N 1
ATOM 1145 C CA . GLY A 1 145 ? -9.846 -2.873 3.244 1.00 73.50 145 GLY A CA 1
ATOM 1146 C C . GLY A 1 145 ? -8.761 -2.694 2.165 1.00 73.50 145 GLY A C 1
ATOM 1147 O O . GLY A 1 145 ? -8.430 -1.566 1.808 1.00 73.50 145 GLY A O 1
ATOM 1148 N N . PHE A 1 146 ? -8.220 -3.779 1.599 1.00 79.69 146 PHE A N 1
ATOM 1149 C CA . PHE A 1 146 ? -7.272 -3.710 0.482 1.00 79.69 146 PHE A CA 1
ATOM 1150 C C . PHE A 1 146 ? -7.941 -3.561 -0.893 1.00 79.69 146 PHE A C 1
ATOM 1152 O O . PHE A 1 146 ? -7.270 -3.155 -1.841 1.00 79.69 146 PHE A O 1
ATOM 1159 N N . GLU A 1 147 ? -9.229 -3.886 -1.025 1.00 84.56 147 GLU A N 1
ATOM 1160 C CA . GLU A 1 147 ? -9.931 -3.950 -2.309 1.00 84.56 147 GLU A CA 1
ATOM 1161 C C . GLU A 1 147 ? -9.906 -2.598 -3.021 1.00 84.56 147 GLU A C 1
ATOM 1163 O O . GLU A 1 147 ? -9.487 -2.532 -4.173 1.00 84.56 147 GLU A O 1
ATOM 1168 N N . GLY A 1 148 ? -10.221 -1.511 -2.307 1.00 83.94 148 GLY A N 1
ATOM 1169 C CA . GLY A 1 148 ? -10.196 -0.159 -2.869 1.00 83.94 148 GLY A CA 1
ATOM 1170 C C . GLY A 1 148 ? -8.804 0.274 -3.343 1.00 83.94 148 GLY A C 1
ATOM 1171 O O . GLY A 1 148 ? -8.662 0.886 -4.399 1.00 83.94 148 GLY A O 1
ATOM 1172 N N . ILE A 1 149 ? -7.747 -0.078 -2.606 1.00 85.31 149 ILE A N 1
ATOM 1173 C CA . ILE A 1 149 ? -6.370 0.244 -3.014 1.00 85.31 149 ILE A CA 1
ATOM 1174 C C . ILE A 1 149 ? -6.005 -0.546 -4.275 1.00 85.31 149 ILE A C 1
ATOM 1176 O O . ILE A 1 149 ? -5.421 -0.007 -5.215 1.00 85.31 149 ILE A O 1
ATOM 1180 N N . VAL A 1 150 ? -6.370 -1.825 -4.328 1.00 89.00 150 VAL A N 1
ATOM 1181 C CA . VAL A 1 150 ? -6.081 -2.669 -5.487 1.00 89.00 150 VAL A CA 1
ATOM 1182 C C . VAL A 1 150 ? -6.846 -2.186 -6.719 1.00 89.00 150 VAL A C 1
ATOM 1184 O O . VAL A 1 150 ? -6.241 -1.999 -7.776 1.00 89.00 150 VAL A O 1
ATOM 1187 N N . SER A 1 151 ? -8.149 -1.937 -6.587 1.00 89.00 151 SER A N 1
ATOM 1188 C CA . SER A 1 151 ? -9.019 -1.568 -7.703 1.00 89.00 151 SER A CA 1
ATOM 1189 C C . SER A 1 151 ? -8.713 -0.178 -8.258 1.00 89.00 151 SER A C 1
ATOM 1191 O O . SER A 1 151 ? -8.724 -0.002 -9.474 1.00 89.00 151 SER A O 1
ATOM 1193 N N . TYR A 1 152 ? -8.417 0.803 -7.396 1.00 90.75 152 TYR A N 1
ATOM 1194 C CA . TYR A 1 152 ? -8.245 2.199 -7.814 1.00 90.75 152 TYR A CA 1
ATOM 1195 C C . TYR A 1 152 ? -6.791 2.634 -8.006 1.00 90.75 152 TYR A C 1
ATOM 1197 O O . TYR A 1 152 ? -6.555 3.591 -8.739 1.00 90.75 152 TYR A O 1
ATOM 1205 N N . MET A 1 153 ? -5.810 1.959 -7.397 1.00 90.81 153 MET A N 1
ATOM 1206 C CA . MET A 1 153 ? -4.389 2.299 -7.566 1.00 90.81 153 MET A CA 1
ATOM 1207 C C . MET A 1 153 ? -3.625 1.222 -8.326 1.00 90.81 153 MET A C 1
ATOM 1209 O O . MET A 1 153 ? -3.035 1.511 -9.368 1.00 90.81 153 MET A O 1
ATOM 1213 N N . LEU A 1 154 ? -3.629 -0.021 -7.839 1.00 92.81 154 LEU A N 1
ATOM 1214 C CA . LEU A 1 154 ? -2.760 -1.063 -8.393 1.00 92.81 154 LEU A CA 1
ATOM 1215 C C . LEU A 1 154 ? -3.138 -1.427 -9.834 1.00 92.81 154 LEU A C 1
ATOM 1217 O O . LEU A 1 154 ? -2.277 -1.409 -10.713 1.00 92.81 154 LEU A O 1
ATOM 1221 N N . VAL A 1 155 ? -4.416 -1.719 -10.089 1.00 94.69 155 VAL A N 1
ATOM 1222 C CA . VAL A 1 155 ? -4.886 -2.125 -11.422 1.00 94.69 155 VAL A CA 1
ATOM 1223 C C . VAL A 1 155 ? -4.648 -1.022 -12.466 1.00 94.69 155 VAL A C 1
ATOM 1225 O O . VAL A 1 155 ? -4.009 -1.318 -13.478 1.00 94.69 155 VAL A O 1
ATOM 1228 N N . PRO A 1 156 ? -5.038 0.251 -12.244 1.00 94.75 156 PRO A N 1
ATOM 1229 C CA . PRO A 1 156 ? -4.757 1.317 -13.206 1.00 94.75 156 PRO A CA 1
ATOM 1230 C C . PRO A 1 156 ? -3.262 1.547 -13.438 1.00 94.75 156 PRO A C 1
ATOM 1232 O O . PRO A 1 156 ? -2.851 1.782 -14.573 1.00 94.75 156 PRO A O 1
ATOM 1235 N N . THR A 1 157 ? -2.433 1.428 -12.395 1.00 94.69 157 THR A N 1
ATOM 1236 C CA . THR A 1 157 ? -0.976 1.589 -12.521 1.00 94.69 157 THR A CA 1
ATOM 1237 C C . THR A 1 157 ? -0.362 0.479 -13.370 1.00 94.69 157 THR A C 1
ATOM 1239 O O . THR A 1 157 ? 0.481 0.759 -14.218 1.00 94.69 157 THR A O 1
ATOM 1242 N N . LEU A 1 158 ? -0.803 -0.770 -13.199 1.00 95.38 158 LEU A N 1
ATOM 1243 C CA . LEU A 1 158 ? -0.350 -1.889 -14.029 1.00 95.38 158 LEU A CA 1
ATOM 1244 C C . LEU A 1 158 ? -0.790 -1.735 -15.487 1.00 95.38 158 LEU A C 1
ATOM 1246 O O . LEU A 1 158 ? 0.004 -1.984 -16.391 1.00 95.38 158 LEU A O 1
ATOM 1250 N N . VAL A 1 159 ? -2.022 -1.280 -15.726 1.00 95.81 159 VAL A N 1
ATOM 1251 C CA . VAL A 1 159 ? -2.504 -0.990 -17.084 1.00 95.81 159 VAL A CA 1
ATOM 1252 C C . VAL A 1 159 ? -1.665 0.114 -17.726 1.00 95.81 159 VAL A C 1
ATOM 1254 O O . VAL A 1 159 ? -1.203 -0.047 -18.853 1.00 95.81 159 VAL A O 1
ATOM 1257 N N . LEU A 1 160 ? -1.397 1.205 -17.004 1.00 95.62 160 LEU A N 1
ATOM 1258 C CA . LEU A 1 160 ? -0.546 2.291 -17.489 1.00 95.62 160 LEU A CA 1
ATOM 1259 C C . LEU A 1 160 ? 0.884 1.811 -17.755 1.00 95.62 160 LEU A C 1
ATOM 1261 O O . LEU A 1 160 ? 1.468 2.161 -18.774 1.00 95.62 160 LEU A O 1
ATOM 1265 N N . PHE A 1 161 ? 1.436 0.970 -16.884 1.00 95.31 161 PHE A N 1
ATOM 1266 C CA . PHE A 1 161 ? 2.757 0.381 -17.070 1.00 95.31 161 PHE A CA 1
ATOM 1267 C C . PHE A 1 161 ? 2.834 -0.489 -18.332 1.00 95.31 161 PHE A C 1
ATOM 1269 O O . PHE A 1 161 ? 3.794 -0.381 -19.094 1.00 95.31 161 PHE A O 1
ATOM 1276 N N . LEU A 1 162 ? 1.806 -1.299 -18.602 1.00 94.88 162 LEU A N 1
ATOM 1277 C CA . LEU A 1 162 ? 1.719 -2.083 -19.836 1.00 94.88 162 LEU A CA 1
ATOM 1278 C C . LEU A 1 162 ? 1.617 -1.192 -21.076 1.00 94.88 162 LEU A C 1
ATOM 1280 O O . LEU A 1 162 ? 2.269 -1.479 -22.076 1.00 94.88 162 LEU A O 1
ATOM 1284 N N . ILE A 1 163 ? 0.852 -0.098 -21.005 1.00 94.94 163 ILE A N 1
ATOM 1285 C CA . ILE A 1 163 ? 0.789 0.903 -22.078 1.00 94.94 163 ILE A CA 1
ATOM 1286 C C . ILE A 1 163 ? 2.179 1.496 -22.316 1.00 94.94 163 ILE A C 1
ATOM 1288 O O . ILE A 1 163 ? 2.626 1.553 -23.457 1.00 94.94 163 ILE A O 1
ATOM 1292 N N . VAL A 1 164 ? 2.896 1.881 -21.256 1.00 93.44 164 VAL A N 1
ATOM 1293 C CA . VAL A 1 164 ? 4.262 2.401 -21.385 1.00 93.44 164 VAL A CA 1
ATOM 1294 C C . VAL A 1 164 ? 5.159 1.373 -22.061 1.00 93.44 164 VAL A C 1
ATOM 1296 O O . VAL A 1 164 ? 5.816 1.734 -23.019 1.00 93.44 164 VAL A O 1
ATOM 1299 N N . ILE A 1 165 ? 5.164 0.104 -21.650 1.00 89.12 165 ILE A N 1
ATOM 1300 C CA . ILE A 1 165 ? 5.991 -0.923 -22.310 1.00 89.12 165 ILE A CA 1
ATOM 1301 C C . ILE A 1 165 ? 5.604 -1.107 -23.784 1.00 89.12 165 ILE A C 1
ATOM 1303 O O . ILE A 1 165 ? 6.486 -1.230 -24.627 1.00 89.12 165 ILE A O 1
ATOM 1307 N N . ALA A 1 166 ? 4.309 -1.125 -24.104 1.00 87.44 166 ALA A N 1
ATOM 1308 C CA . ALA A 1 166 ? 3.832 -1.367 -25.465 1.00 87.44 166 ALA A CA 1
ATOM 1309 C C . ALA A 1 166 ? 4.135 -0.209 -26.432 1.00 87.44 166 ALA A C 1
ATOM 1311 O O . ALA A 1 166 ? 4.400 -0.455 -27.605 1.00 87.44 166 ALA A O 1
ATOM 1312 N N . PHE A 1 167 ? 4.092 1.037 -25.951 1.00 86.75 167 PHE A N 1
ATOM 1313 C CA . PHE A 1 167 ? 4.352 2.244 -26.749 1.00 86.75 167 PHE A CA 1
ATOM 1314 C C . PHE A 1 167 ? 5.759 2.813 -26.561 1.00 86.75 167 PHE A C 1
ATOM 1316 O O . PHE A 1 167 ? 6.106 3.833 -27.158 1.00 86.75 167 PHE A O 1
ATOM 1323 N N . ARG A 1 168 ? 6.583 2.183 -25.726 1.00 83.62 168 ARG A N 1
ATOM 1324 C CA . ARG A 1 168 ? 7.983 2.549 -25.583 1.00 83.62 168 ARG A CA 1
ATOM 1325 C C . ARG A 1 168 ? 8.730 2.059 -26.815 1.00 83.62 168 ARG A C 1
ATOM 1327 O O . ARG A 1 168 ? 9.084 0.890 -26.927 1.00 83.62 168 ARG A O 1
ATOM 1334 N N . GLU A 1 169 ? 8.970 2.985 -27.735 1.00 73.38 169 GLU A N 1
ATOM 1335 C CA . GLU A 1 169 ? 9.871 2.807 -28.872 1.00 73.38 169 GLU A CA 1
ATOM 1336 C C . GLU A 1 169 ? 11.326 2.779 -28.373 1.00 73.38 169 GLU A C 1
ATOM 1338 O O . GLU A 1 169 ? 12.099 3.719 -28.555 1.00 73.38 169 GLU A O 1
ATOM 1343 N N . ASP A 1 170 ? 11.700 1.708 -27.670 1.00 66.81 170 ASP A N 1
ATOM 1344 C CA . ASP A 1 170 ? 13.092 1.474 -27.307 1.00 66.81 170 ASP A CA 1
ATOM 1345 C C . ASP A 1 170 ? 13.880 1.124 -28.572 1.00 66.81 170 ASP A C 1
ATOM 1347 O O . ASP A 1 170 ? 13.648 0.103 -29.222 1.00 66.81 170 ASP A O 1
ATOM 1351 N N . MET A 1 171 ? 14.853 1.970 -28.907 1.00 67.62 171 MET A N 1
ATOM 1352 C CA . MET A 1 171 ? 15.869 1.632 -29.895 1.00 67.62 171 MET A CA 1
ATOM 1353 C C . MET A 1 171 ? 16.642 0.416 -29.383 1.00 67.62 171 MET A C 1
ATOM 1355 O O . MET A 1 171 ? 17.238 0.468 -28.303 1.00 67.62 171 MET A O 1
ATOM 1359 N N . SER A 1 172 ? 16.626 -0.687 -30.136 1.00 78.75 172 SER A N 1
ATOM 1360 C CA . SER A 1 172 ? 17.385 -1.870 -29.737 1.00 78.75 172 SER A CA 1
ATOM 1361 C C . SER A 1 172 ? 18.879 -1.531 -29.684 1.00 78.75 172 SER A C 1
ATOM 1363 O O . SER A 1 172 ? 19.360 -0.676 -30.430 1.00 78.75 172 SER A O 1
ATOM 1365 N N . VAL A 1 173 ? 19.645 -2.205 -28.819 1.00 81.50 173 VAL A N 1
ATOM 1366 C CA . VAL A 1 173 ? 21.105 -1.995 -28.731 1.00 81.50 173 VAL A CA 1
ATOM 1367 C C . VAL A 1 173 ? 21.776 -2.208 -30.092 1.00 81.50 173 VAL A C 1
ATOM 1369 O O . VAL A 1 173 ? 22.736 -1.517 -30.414 1.00 81.50 173 VAL A O 1
ATOM 1372 N N . ASN A 1 174 ? 21.238 -3.112 -30.912 1.00 80.38 174 ASN A N 1
ATOM 1373 C CA . ASN A 1 174 ? 21.717 -3.358 -32.269 1.00 80.38 174 ASN A CA 1
ATOM 1374 C C . ASN A 1 174 ? 21.452 -2.157 -33.186 1.00 80.38 174 ASN A C 1
ATOM 1376 O O . ASN A 1 174 ? 22.360 -1.722 -33.891 1.00 80.38 174 ASN A O 1
ATOM 1380 N N . ASP A 1 175 ? 20.244 -1.589 -33.146 1.00 78.88 175 ASP A N 1
ATOM 1381 C CA . ASP A 1 175 ? 19.909 -0.402 -33.941 1.00 78.88 175 ASP A CA 1
ATOM 1382 C C . ASP A 1 175 ? 20.737 0.809 -33.501 1.00 78.88 175 ASP A C 1
ATOM 1384 O O . ASP A 1 175 ? 21.231 1.567 -34.336 1.00 78.88 175 ASP A O 1
ATOM 1388 N N . TRP A 1 176 ? 20.948 0.960 -32.191 1.00 84.62 176 TRP A N 1
ATOM 1389 C CA . TRP A 1 176 ? 21.829 1.983 -31.639 1.00 84.62 176 TRP A CA 1
ATOM 1390 C C . TRP A 1 176 ? 23.280 1.786 -32.090 1.00 84.62 176 TRP A C 1
ATOM 1392 O O . TRP A 1 176 ? 23.905 2.736 -32.553 1.00 84.62 176 TRP A O 1
ATOM 1402 N N . ALA A 1 177 ? 23.806 0.561 -32.020 1.00 84.38 177 ALA A N 1
ATOM 1403 C CA . ALA A 1 177 ? 25.178 0.251 -32.412 1.00 84.38 177 ALA A CA 1
ATOM 1404 C C . ALA A 1 177 ? 25.424 0.503 -33.904 1.00 84.38 177 ALA A C 1
ATOM 1406 O O . ALA A 1 177 ? 26.473 1.027 -34.269 1.00 84.38 177 ALA A O 1
ATOM 1407 N N . VAL A 1 178 ? 24.455 0.185 -34.768 1.00 80.00 178 VAL A N 1
ATOM 1408 C CA . VAL A 1 178 ? 24.543 0.481 -36.205 1.00 80.00 178 VAL A CA 1
ATOM 1409 C C . VAL A 1 178 ? 24.532 1.989 -36.451 1.00 80.00 178 VAL A C 1
ATOM 1411 O O . VAL A 1 178 ? 25.366 2.478 -37.210 1.00 80.00 178 VAL A O 1
ATOM 1414 N N . ARG A 1 179 ? 23.652 2.748 -35.782 1.00 79.75 179 ARG A N 1
ATOM 1415 C CA . ARG A 1 179 ? 23.640 4.221 -35.878 1.00 79.75 179 ARG A CA 1
ATOM 1416 C C . ARG A 1 179 ? 24.958 4.829 -35.408 1.00 79.75 179 ARG A C 1
ATOM 1418 O O . ARG A 1 179 ? 25.511 5.690 -36.084 1.00 79.75 179 ARG A O 1
ATOM 1425 N N . GLU A 1 180 ? 25.474 4.356 -34.283 1.00 84.31 180 GLU A N 1
ATOM 1426 C CA . GLU A 1 180 ? 26.746 4.800 -33.720 1.00 84.31 180 GLU A CA 1
ATOM 1427 C C . GLU A 1 180 ? 27.923 4.480 -34.656 1.00 84.31 180 GLU A C 1
ATOM 1429 O O . GLU A 1 180 ? 28.782 5.328 -34.887 1.00 84.31 180 GLU A O 1
ATOM 1434 N N . LEU A 1 181 ? 27.951 3.284 -35.253 1.00 85.06 181 LEU A N 1
ATOM 1435 C CA . LEU A 1 181 ? 28.971 2.902 -36.231 1.00 85.06 181 LEU A CA 1
ATOM 1436 C C . LEU A 1 181 ? 28.933 3.815 -37.462 1.00 85.06 181 LEU A C 1
ATOM 1438 O O . LEU A 1 181 ? 29.972 4.305 -37.895 1.00 85.06 181 LEU A O 1
ATOM 1442 N N . VAL A 1 182 ? 27.737 4.094 -37.987 1.00 82.19 182 VAL A N 1
ATOM 1443 C CA . VAL A 1 182 ? 27.538 5.019 -39.113 1.00 82.19 182 VAL A CA 1
ATOM 1444 C C . VAL A 1 182 ? 28.056 6.418 -38.786 1.00 82.19 182 VAL A C 1
ATOM 1446 O O . VAL A 1 182 ? 28.752 7.019 -39.606 1.00 82.19 182 VAL A O 1
ATOM 1449 N N . LEU A 1 183 ? 27.755 6.933 -37.591 1.00 84.81 183 LEU A N 1
ATOM 1450 C CA . LEU A 1 183 ? 28.245 8.238 -37.147 1.00 84.81 183 LEU A CA 1
ATOM 1451 C C . LEU A 1 183 ? 29.775 8.277 -37.105 1.00 84.81 183 LEU A C 1
ATOM 1453 O O . LEU A 1 183 ? 30.371 9.217 -37.623 1.00 84.81 183 LEU A O 1
ATOM 1457 N N . ARG A 1 184 ? 30.419 7.230 -36.583 1.00 85.56 184 ARG A N 1
ATOM 1458 C CA . ARG A 1 184 ? 31.886 7.148 -36.535 1.00 85.56 184 ARG A CA 1
ATOM 1459 C C . ARG A 1 184 ? 32.519 7.090 -37.917 1.00 85.56 184 ARG A C 1
ATOM 1461 O O . ARG A 1 184 ? 33.491 7.792 -38.167 1.00 85.56 184 ARG A O 1
ATOM 1468 N N . VAL A 1 185 ? 31.957 6.296 -38.827 1.00 86.06 185 VAL A N 1
ATOM 1469 C CA . VAL A 1 185 ? 32.440 6.231 -40.215 1.00 86.06 185 VAL A CA 1
ATOM 1470 C C . VAL A 1 185 ? 32.297 7.594 -40.893 1.00 86.06 185 VAL A C 1
ATOM 1472 O O . VAL A 1 185 ? 33.216 8.027 -41.585 1.00 86.06 185 VAL A O 1
ATOM 1475 N N . LYS A 1 186 ? 31.190 8.310 -40.647 1.00 83.94 186 LYS A N 1
ATOM 1476 C CA . LYS A 1 186 ? 30.988 9.677 -41.146 1.00 83.94 186 LYS A CA 1
ATOM 1477 C C . LYS A 1 186 ? 32.054 10.638 -40.628 1.00 83.94 186 LYS A C 1
ATOM 1479 O O . LYS A 1 186 ? 32.622 11.385 -41.418 1.00 83.94 186 LYS A O 1
ATOM 1484 N N . GLU A 1 187 ? 32.314 10.626 -39.323 1.00 85.56 187 GLU A N 1
ATOM 1485 C CA . GLU A 1 187 ? 33.329 11.477 -38.693 1.00 85.56 187 GLU A CA 1
ATOM 1486 C C . GLU A 1 187 ? 34.719 11.212 -39.284 1.00 85.56 187 GLU A C 1
ATOM 1488 O O . GLU A 1 187 ? 35.418 12.150 -39.661 1.00 85.56 187 GLU A O 1
ATOM 1493 N N . THR A 1 188 ? 35.107 9.945 -39.443 1.00 86.00 188 THR A N 1
ATOM 1494 C CA . THR A 1 188 ? 36.395 9.585 -40.051 1.00 86.00 188 THR A CA 1
ATOM 1495 C C . THR A 1 188 ? 36.472 9.994 -41.522 1.00 86.00 188 THR A C 1
ATOM 1497 O O . THR A 1 188 ? 37.462 10.596 -41.926 1.00 86.00 188 THR A O 1
ATOM 1500 N N . ALA A 1 189 ? 35.416 9.769 -42.310 1.00 83.88 189 ALA A N 1
ATOM 1501 C CA . ALA A 1 189 ? 35.376 10.180 -43.715 1.00 83.88 189 ALA A CA 1
ATOM 1502 C C . ALA A 1 189 ? 35.456 11.710 -43.887 1.00 83.88 189 ALA A C 1
ATOM 1504 O O . ALA A 1 189 ? 36.037 12.193 -44.858 1.00 83.88 189 ALA A O 1
ATOM 1505 N N . GLN A 1 190 ? 34.920 12.490 -42.938 1.00 82.88 190 GLN A N 1
ATOM 1506 C CA . GLN A 1 190 ? 35.086 13.949 -42.908 1.00 82.88 190 GLN A CA 1
ATOM 1507 C C . GLN A 1 190 ? 36.528 14.371 -42.603 1.00 82.88 190 GLN A C 1
ATOM 1509 O O . GLN A 1 190 ? 37.002 15.353 -43.169 1.00 82.88 190 GLN A O 1
ATOM 1514 N N . LEU A 1 191 ? 37.230 13.641 -41.733 1.00 85.94 191 LEU A N 1
ATOM 1515 C CA . LEU A 1 191 ? 38.634 13.911 -41.407 1.00 85.94 191 LEU A CA 1
ATOM 1516 C C . LEU A 1 191 ? 39.576 13.543 -42.563 1.00 85.94 191 LEU A C 1
ATOM 1518 O O . LEU A 1 191 ? 40.532 14.270 -42.830 1.00 85.94 191 LEU A O 1
ATOM 1522 N N . GLU A 1 192 ? 39.290 12.443 -43.260 1.00 83.75 192 GLU A N 1
ATOM 1523 C CA . GLU A 1 192 ? 40.091 11.925 -44.379 1.00 83.75 192 GLU A CA 1
ATOM 1524 C C . GLU A 1 192 ? 39.712 12.547 -45.740 1.00 83.75 192 GLU A C 1
ATOM 1526 O O . GLU A 1 192 ? 40.426 12.363 -46.722 1.00 83.75 192 GLU A O 1
ATOM 1531 N N . ASN A 1 193 ? 38.642 13.353 -45.795 1.00 83.00 193 ASN A N 1
ATOM 1532 C CA . ASN A 1 193 ? 38.047 13.919 -47.016 1.00 83.00 193 ASN A CA 1
ATOM 1533 C C . ASN A 1 193 ? 37.623 12.860 -48.054 1.00 83.00 193 ASN A C 1
ATOM 1535 O O . ASN A 1 193 ? 37.749 13.072 -49.263 1.00 83.00 193 ASN A O 1
ATOM 1539 N N . ASP A 1 194 ? 37.062 11.740 -47.601 1.00 80.19 194 ASP A N 1
ATOM 1540 C CA . ASP A 1 194 ? 36.542 10.690 -48.478 1.00 80.19 194 ASP A CA 1
ATOM 1541 C C . ASP A 1 194 ? 35.195 11.084 -49.096 1.00 80.19 194 ASP A C 1
ATOM 1543 O O . ASP A 1 194 ? 34.109 10.828 -48.571 1.00 80.19 194 ASP A O 1
ATOM 1547 N N . VAL A 1 195 ? 35.277 11.718 -50.265 1.00 80.25 195 VAL A N 1
ATOM 1548 C CA . VAL A 1 195 ? 34.126 12.265 -50.998 1.00 80.25 195 VAL A CA 1
ATOM 1549 C C . VAL A 1 195 ? 33.122 11.178 -51.411 1.00 80.25 195 VAL A C 1
ATOM 1551 O O . VAL A 1 195 ? 31.930 11.460 -51.525 1.00 80.25 195 VAL A O 1
ATOM 1554 N N . GLU A 1 196 ? 33.576 9.947 -51.642 1.00 80.69 196 GLU A N 1
ATOM 1555 C CA . GLU A 1 196 ? 32.732 8.831 -52.092 1.00 80.69 196 GLU A CA 1
ATOM 1556 C C . GLU A 1 196 ? 31.821 8.316 -50.973 1.00 80.69 196 GLU A C 1
ATOM 1558 O O . GLU A 1 196 ? 30.607 8.233 -51.162 1.00 80.69 196 GLU A O 1
ATOM 1563 N N . VAL A 1 197 ? 32.382 8.097 -49.779 1.00 80.19 197 VAL A N 1
ATOM 1564 C CA . VAL A 1 197 ? 31.634 7.663 -48.590 1.00 80.19 197 VAL A CA 1
ATOM 1565 C C . VAL A 1 197 ? 30.645 8.741 -48.155 1.00 80.19 197 VAL A C 1
ATOM 1567 O O . VAL A 1 197 ? 29.501 8.432 -47.840 1.00 80.19 197 VAL A O 1
ATOM 1570 N N . LEU A 1 198 ? 31.045 10.016 -48.178 1.00 79.19 198 LEU A N 1
ATOM 1571 C CA . LEU A 1 198 ? 30.169 11.122 -47.779 1.00 79.19 198 LEU A CA 1
ATOM 1572 C C . LEU A 1 198 ? 28.981 11.303 -48.732 1.00 79.19 198 LEU A C 1
ATOM 1574 O O . LEU A 1 198 ? 27.857 11.484 -48.270 1.00 79.19 198 LEU A O 1
ATOM 1578 N N . LYS A 1 199 ? 29.199 11.193 -50.049 1.00 80.31 199 LYS A N 1
ATOM 1579 C CA . LYS A 1 199 ? 28.116 11.244 -51.046 1.00 80.31 199 LYS A CA 1
ATOM 1580 C C . LYS A 1 199 ? 27.141 10.085 -50.890 1.00 80.31 199 LYS A C 1
ATOM 1582 O O . LYS A 1 199 ? 25.933 10.283 -51.012 1.00 80.31 199 LYS A O 1
ATOM 1587 N N . GLU A 1 200 ? 27.659 8.889 -50.632 1.00 77.44 200 GLU A N 1
ATOM 1588 C CA . GLU A 1 200 ? 26.829 7.716 -50.386 1.00 77.44 200 GLU A CA 1
ATOM 1589 C C . GLU A 1 200 ? 26.019 7.891 -49.093 1.00 77.44 200 GLU A C 1
ATOM 1591 O O . GLU A 1 200 ? 24.810 7.665 -49.085 1.00 77.44 200 GLU A O 1
ATOM 1596 N N . LEU A 1 201 ? 26.638 8.415 -48.033 1.00 75.88 201 LEU A N 1
ATOM 1597 C CA . LEU A 1 201 ? 25.981 8.650 -46.752 1.00 75.88 201 LEU A CA 1
ATOM 1598 C C . LEU A 1 201 ? 24.896 9.730 -46.806 1.00 75.88 201 LEU A C 1
ATOM 1600 O O . LEU A 1 201 ? 23.822 9.556 -46.231 1.00 75.88 201 LEU A O 1
ATOM 1604 N N . ASP A 1 202 ? 25.145 10.814 -47.537 1.00 75.69 202 ASP A N 1
ATOM 1605 C CA . ASP A 1 202 ? 24.167 11.880 -47.752 1.00 75.69 202 ASP A CA 1
ATOM 1606 C C . ASP A 1 202 ? 22.992 11.406 -48.632 1.00 75.69 202 ASP A C 1
ATOM 1608 O O . ASP A 1 202 ? 21.870 11.896 -48.481 1.00 75.69 202 ASP A O 1
ATOM 1612 N N . SER A 1 203 ? 23.206 10.402 -49.496 1.00 74.56 203 SER A N 1
ATOM 1613 C CA . SER A 1 203 ? 22.145 9.791 -50.313 1.00 74.56 203 SER A CA 1
ATOM 1614 C C . SER A 1 203 ? 21.136 8.972 -49.496 1.00 74.56 203 SER A C 1
ATOM 1616 O O . SER A 1 203 ? 19.987 8.814 -49.917 1.00 74.56 203 SER A O 1
ATOM 1618 N N . PHE A 1 204 ? 21.529 8.493 -48.310 1.00 68.06 204 PHE A N 1
ATOM 1619 C CA . PHE A 1 204 ? 20.642 7.751 -47.413 1.00 68.06 204 PHE A CA 1
ATOM 1620 C C . PHE A 1 204 ? 19.682 8.659 -46.621 1.00 68.06 204 PHE A C 1
ATOM 1622 O O . PHE A 1 204 ? 18.673 8.167 -46.121 1.00 68.06 204 PHE A O 1
ATOM 1629 N N . GLY A 1 205 ? 19.905 9.978 -46.562 1.00 64.25 205 GLY A N 1
ATOM 1630 C CA . GLY A 1 205 ? 19.035 10.926 -45.852 1.00 64.25 205 GLY A CA 1
ATOM 1631 C C . GLY A 1 205 ? 19.393 11.112 -44.368 1.00 64.25 205 GLY A C 1
ATOM 1632 O O . GLY A 1 205 ? 20.527 10.885 -43.953 1.00 64.25 205 GLY A O 1
ATOM 1633 N N . LYS A 1 206 ? 18.444 11.591 -43.545 1.00 59.91 206 LYS A N 1
ATOM 1634 C CA . LYS A 1 206 ? 18.696 11.861 -42.114 1.00 59.91 206 LYS A CA 1
ATOM 1635 C C . LYS A 1 206 ? 19.011 10.559 -41.349 1.00 59.91 206 LYS A C 1
ATOM 1637 O O . LYS A 1 206 ? 18.299 9.571 -41.531 1.00 59.91 206 LYS A O 1
ATOM 1642 N N . PRO A 1 207 ? 19.988 10.571 -40.420 1.00 55.47 207 PRO A N 1
ATOM 1643 C CA . PRO A 1 207 ? 20.434 9.374 -39.696 1.00 55.47 207 PRO A CA 1
ATOM 1644 C C . PRO A 1 207 ? 19.355 8.744 -38.797 1.00 55.47 207 PRO A C 1
ATOM 1646 O O . PRO A 1 207 ? 19.472 7.581 -38.420 1.00 55.47 207 PRO A O 1
ATOM 1649 N N . GLU A 1 208 ? 18.299 9.490 -38.463 1.00 54.38 208 GLU A N 1
ATOM 1650 C CA . GLU A 1 208 ? 17.246 9.062 -37.535 1.00 54.38 208 GLU A CA 1
ATOM 1651 C C . GLU A 1 208 ? 16.164 8.183 -38.186 1.00 54.38 208 GLU A C 1
ATOM 1653 O O . GLU A 1 208 ? 15.600 7.321 -37.511 1.00 54.38 208 GLU A O 1
ATOM 1658 N N . GLU A 1 209 ? 15.916 8.344 -39.491 1.00 53.38 209 GLU A N 1
ATOM 1659 C CA . GLU A 1 209 ? 14.803 7.698 -40.214 1.00 53.38 209 GLU A CA 1
ATOM 1660 C C . GLU A 1 209 ? 15.270 6.702 -41.296 1.00 53.38 209 GLU A C 1
ATOM 1662 O O . GLU A 1 209 ? 14.473 5.926 -41.824 1.00 53.38 209 GLU A O 1
ATOM 1667 N N . ALA A 1 210 ? 16.562 6.693 -41.642 1.00 45.69 210 ALA A N 1
ATOM 1668 C CA . ALA A 1 210 ? 17.051 6.027 -42.852 1.00 45.69 210 ALA A CA 1
ATOM 1669 C C . ALA A 1 210 ? 17.587 4.596 -42.675 1.00 45.69 210 ALA A C 1
ATOM 1671 O O . ALA A 1 210 ? 17.659 3.845 -43.650 1.00 45.69 210 ALA A O 1
ATOM 1672 N N . PHE A 1 211 ? 17.951 4.183 -41.462 1.00 55.16 211 PHE A N 1
ATOM 1673 C CA . PHE A 1 211 ? 18.765 2.979 -41.271 1.00 55.16 211 PHE A CA 1
ATOM 1674 C C . PHE A 1 211 ? 18.015 1.878 -40.526 1.00 55.16 211 PHE A C 1
ATOM 1676 O O . PHE A 1 211 ? 18.359 1.498 -39.412 1.00 55.16 211 PHE A O 1
ATOM 1683 N N . ALA A 1 212 ? 16.998 1.311 -41.175 1.00 52.31 212 ALA A N 1
ATOM 1684 C CA . ALA A 1 212 ? 16.655 -0.076 -40.895 1.00 52.31 212 ALA A CA 1
ATOM 1685 C C . ALA A 1 212 ? 17.821 -0.933 -41.408 1.00 52.31 212 ALA A C 1
ATOM 1687 O O . ALA A 1 212 ? 18.118 -0.887 -42.601 1.00 52.31 212 ALA A O 1
ATOM 1688 N N . VAL A 1 213 ? 18.456 -1.719 -40.534 1.00 53.56 213 VAL A N 1
ATOM 1689 C CA . VAL A 1 213 ? 19.582 -2.636 -40.830 1.00 53.56 213 VAL A CA 1
ATOM 1690 C C . VAL A 1 213 ? 19.383 -3.439 -42.129 1.00 53.56 213 VAL A C 1
ATOM 1692 O O . VAL A 1 213 ? 20.335 -3.716 -42.852 1.00 53.56 213 VAL A O 1
ATOM 1695 N N . ARG A 1 214 ? 18.125 -3.727 -42.492 1.00 52.06 214 ARG A N 1
ATOM 1696 C CA . ARG A 1 214 ? 17.743 -4.369 -43.758 1.00 52.06 214 ARG A CA 1
ATOM 1697 C C . ARG A 1 214 ? 18.166 -3.622 -45.028 1.00 52.06 214 ARG A C 1
ATOM 1699 O O . ARG A 1 214 ? 18.464 -4.282 -46.006 1.00 52.06 214 ARG A O 1
ATOM 1706 N N . ARG A 1 215 ? 18.206 -2.285 -45.047 1.00 53.84 215 ARG A N 1
ATOM 1707 C CA . ARG A 1 215 ? 18.554 -1.525 -46.267 1.00 53.84 215 ARG A CA 1
ATOM 1708 C C . ARG A 1 215 ? 20.052 -1.493 -46.566 1.00 53.84 215 ARG A C 1
ATOM 1710 O O . ARG A 1 215 ? 20.414 -1.247 -47.711 1.00 53.84 215 ARG A O 1
ATOM 1717 N N . LEU A 1 216 ? 20.894 -1.726 -45.558 1.00 57.34 216 LEU A N 1
ATOM 1718 C CA . LEU A 1 216 ? 22.346 -1.820 -45.727 1.00 57.34 216 LEU A CA 1
ATOM 1719 C C . LEU A 1 216 ? 22.761 -3.197 -46.267 1.00 57.34 216 LEU A C 1
ATOM 1721 O O . LEU A 1 216 ? 23.725 -3.284 -47.010 1.00 57.34 216 LEU A O 1
ATOM 1725 N N . GLY A 1 217 ? 22.020 -4.262 -45.941 1.00 55.44 217 GLY A N 1
ATOM 1726 C CA . GLY A 1 217 ? 22.370 -5.632 -46.339 1.00 55.44 217 GLY A CA 1
ATOM 1727 C C . GLY A 1 217 ? 22.220 -5.947 -47.832 1.00 55.44 217 GLY A C 1
ATOM 1728 O O . GLY A 1 217 ? 22.813 -6.913 -48.298 1.00 55.44 217 GLY A O 1
ATOM 1729 N N . ASP A 1 218 ? 21.462 -5.141 -48.580 1.00 57.25 218 ASP A N 1
ATOM 1730 C CA . ASP A 1 218 ? 21.089 -5.456 -49.966 1.00 57.25 218 ASP A CA 1
ATOM 1731 C C . ASP A 1 218 ? 21.976 -4.765 -51.023 1.00 57.25 218 ASP A C 1
ATOM 1733 O O . ASP A 1 218 ? 21.717 -4.899 -52.221 1.00 57.25 218 ASP A O 1
ATOM 1737 N N . LYS A 1 219 ? 22.999 -3.993 -50.624 1.00 57.09 219 LYS A N 1
ATOM 1738 C CA . LYS A 1 219 ? 23.871 -3.266 -51.562 1.00 57.09 219 LYS A CA 1
ATOM 1739 C C . LYS A 1 219 ? 25.342 -3.348 -51.165 1.00 57.09 219 LYS A C 1
ATOM 1741 O O . LYS A 1 219 ? 25.709 -2.890 -50.084 1.00 57.09 219 LYS A O 1
ATOM 1746 N N . ASP A 1 220 ? 26.164 -3.831 -52.098 1.00 53.41 220 ASP A N 1
ATOM 1747 C CA . ASP A 1 220 ? 27.623 -3.683 -52.102 1.00 53.41 220 ASP A CA 1
ATOM 1748 C C . ASP A 1 220 ? 27.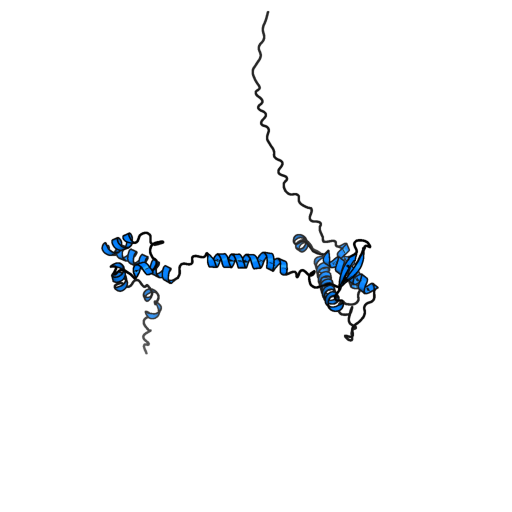958 -2.185 -52.142 1.00 53.41 220 ASP A C 1
ATOM 1750 O O . ASP A 1 220 ? 27.999 -1.554 -53.198 1.00 53.41 220 ASP A O 1
ATOM 1754 N N . SER A 1 221 ? 28.064 -1.593 -50.957 1.00 69.44 221 SER A N 1
ATOM 1755 C CA . SER A 1 221 ? 28.259 -0.162 -50.752 1.00 69.44 221 SER A CA 1
ATOM 1756 C C . SER A 1 221 ? 29.701 0.100 -50.352 1.00 69.44 221 SER A C 1
ATOM 1758 O O . SER A 1 221 ? 30.274 -0.630 -49.538 1.00 69.44 221 SER A O 1
ATOM 1760 N N . VAL A 1 222 ? 30.270 1.184 -50.880 1.00 75.62 222 VAL A N 1
ATOM 1761 C CA . VAL A 1 222 ? 31.617 1.668 -50.525 1.00 75.62 222 VAL A CA 1
ATOM 1762 C C . VAL A 1 222 ? 31.705 1.897 -49.009 1.00 75.62 222 VAL A C 1
ATOM 1764 O O . VAL A 1 222 ? 32.738 1.677 -48.377 1.00 75.62 222 VAL A O 1
ATOM 1767 N N . PHE A 1 223 ? 30.578 2.250 -48.392 1.00 75.44 223 PHE A N 1
ATOM 1768 C CA . PHE A 1 223 ? 30.388 2.307 -46.950 1.00 75.44 223 PHE A CA 1
ATOM 1769 C C . PHE A 1 223 ? 30.699 0.991 -46.202 1.00 75.44 223 PHE A C 1
ATOM 1771 O O . PHE A 1 223 ? 31.409 1.022 -45.194 1.00 75.44 223 PHE A O 1
ATOM 1778 N N . ILE A 1 224 ? 30.203 -0.164 -46.668 1.00 80.81 224 ILE A N 1
ATOM 1779 C CA . ILE A 1 224 ? 30.466 -1.467 -46.026 1.00 80.81 224 ILE A CA 1
ATOM 1780 C C . ILE A 1 224 ? 31.930 -1.857 -46.197 1.00 80.81 224 ILE A C 1
ATOM 1782 O O . ILE A 1 224 ? 32.554 -2.309 -45.238 1.00 80.81 224 ILE A O 1
ATOM 1786 N N . GLU A 1 225 ? 32.497 -1.641 -47.383 1.00 81.62 225 GLU A N 1
ATOM 1787 C CA . GLU A 1 225 ? 33.921 -1.885 -47.625 1.00 81.62 225 GLU A CA 1
ATOM 1788 C C . GLU A 1 225 ? 34.788 -1.064 -46.668 1.00 81.62 225 GLU A C 1
ATOM 1790 O O . GLU A 1 225 ? 35.727 -1.591 -46.065 1.00 81.62 225 GLU A O 1
ATOM 1795 N N . ARG A 1 226 ? 34.420 0.203 -46.438 1.00 83.31 226 ARG A N 1
ATOM 1796 C CA . ARG A 1 226 ? 35.140 1.065 -45.505 1.00 83.31 226 ARG A CA 1
ATOM 1797 C C . ARG A 1 226 ? 34.998 0.589 -44.056 1.00 83.31 226 ARG A C 1
ATOM 1799 O O . ARG A 1 226 ? 36.013 0.535 -43.365 1.00 83.31 226 ARG A O 1
ATOM 1806 N N . ILE A 1 227 ? 33.808 0.157 -43.623 1.00 84.00 227 ILE A N 1
ATOM 1807 C CA . ILE A 1 227 ? 33.606 -0.483 -42.306 1.00 84.00 227 ILE A CA 1
ATOM 1808 C C . ILE A 1 227 ? 34.497 -1.715 -42.143 1.00 84.00 227 ILE A C 1
ATOM 1810 O O . ILE A 1 227 ? 35.124 -1.868 -41.100 1.00 84.00 227 ILE A O 1
ATOM 1814 N N . LEU A 1 228 ? 34.552 -2.591 -43.150 1.00 84.75 228 LEU A N 1
ATOM 1815 C CA . LEU A 1 228 ? 35.347 -3.821 -43.096 1.00 84.75 228 LEU A CA 1
ATOM 1816 C C . LEU A 1 228 ? 36.854 -3.541 -43.093 1.00 84.75 228 LEU A C 1
ATOM 1818 O O . LEU A 1 228 ? 37.617 -4.296 -42.495 1.00 84.75 228 LEU A O 1
ATOM 1822 N N . SER A 1 229 ? 37.282 -2.469 -43.762 1.00 83.88 229 SER A N 1
ATOM 1823 C CA . SER A 1 229 ? 38.691 -2.072 -43.840 1.00 83.88 229 SER A CA 1
ATOM 1824 C C . SER A 1 229 ? 39.197 -1.296 -42.618 1.00 83.88 229 SER A C 1
ATOM 1826 O O . SER A 1 229 ? 40.406 -1.225 -42.407 1.00 83.88 229 SER A O 1
ATOM 1828 N N . GLY A 1 230 ? 38.299 -0.692 -41.833 1.00 82.38 230 GLY A N 1
ATOM 1829 C CA . GLY A 1 230 ? 38.646 0.231 -40.754 1.00 82.38 230 GLY A CA 1
ATOM 1830 C C . GLY A 1 230 ? 38.393 -0.320 -39.349 1.00 82.38 230 GLY A C 1
ATOM 1831 O O . GLY A 1 230 ? 37.503 -1.133 -39.115 1.00 82.38 230 GLY A O 1
A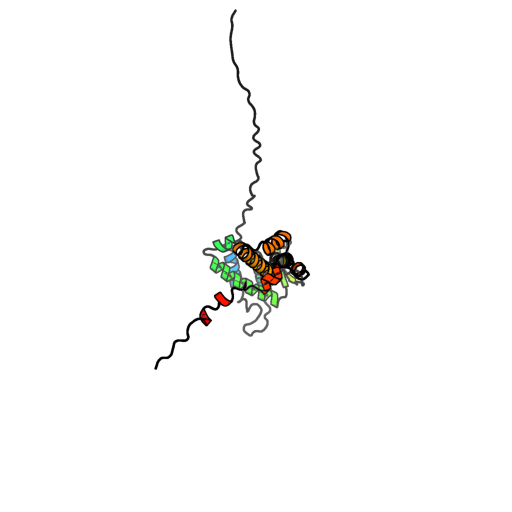TOM 1832 N N . GLU A 1 231 ? 39.149 0.183 -38.372 1.00 81.81 231 GLU A N 1
ATOM 1833 C CA . GLU A 1 231 ? 38.942 -0.118 -36.951 1.00 81.81 231 GLU A CA 1
ATOM 1834 C C . GLU A 1 231 ? 38.130 0.998 -36.275 1.00 81.81 231 GLU A C 1
ATOM 1836 O O . GLU A 1 231 ? 38.670 1.974 -35.757 1.00 81.81 231 GLU A O 1
ATOM 1841 N N . TYR A 1 232 ? 36.804 0.855 -36.266 1.00 81.31 232 TYR A N 1
ATOM 1842 C CA . TYR A 1 232 ? 35.882 1.825 -35.644 1.00 81.31 232 TYR A CA 1
ATOM 1843 C C . TYR A 1 232 ? 35.479 1.464 -34.207 1.00 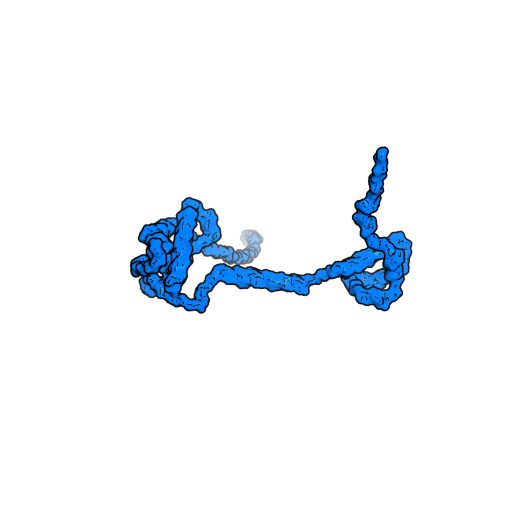81.31 232 TYR A C 1
ATOM 1845 O O . TYR A 1 232 ? 34.756 2.211 -33.527 1.00 81.31 232 TYR A O 1
ATOM 1853 N N . ASP A 1 233 ? 35.943 0.309 -33.736 1.00 81.12 233 ASP A N 1
ATOM 1854 C CA . ASP A 1 233 ? 35.707 -0.164 -32.386 1.00 81.12 233 ASP A CA 1
ATOM 1855 C C . ASP A 1 233 ? 36.769 0.372 -31.411 1.00 81.12 233 ASP A C 1
ATOM 1857 O O . ASP A 1 233 ? 37.973 0.280 -31.636 1.00 81.12 233 ASP A O 1
ATOM 1861 N N . LYS A 1 234 ? 36.319 0.936 -30.287 1.00 80.38 234 LYS A N 1
ATOM 1862 C CA . LYS A 1 234 ? 37.180 1.558 -29.267 1.00 80.38 234 LYS A CA 1
ATOM 1863 C C . LYS A 1 234 ? 37.539 0.596 -28.125 1.00 80.38 234 LYS A C 1
ATOM 1865 O O . LYS A 1 234 ? 38.123 1.027 -27.127 1.00 80.38 234 LYS A O 1
ATOM 1870 N N . LEU A 1 235 ? 37.251 -0.705 -28.256 1.00 79.00 235 LEU A N 1
ATOM 1871 C CA . LEU A 1 235 ? 37.572 -1.721 -27.240 1.00 79.00 235 LEU A CA 1
ATOM 1872 C C . LEU A 1 235 ? 39.064 -1.768 -26.862 1.00 79.00 235 LEU A C 1
ATOM 1874 O O . LEU A 1 235 ? 39.396 -1.926 -25.685 1.00 79.00 235 LEU A O 1
ATOM 1878 N N . ALA A 1 236 ? 39.982 -1.569 -27.813 1.00 75.94 236 ALA A N 1
ATOM 1879 C CA . ALA A 1 236 ? 41.426 -1.582 -27.547 1.00 75.94 236 ALA A CA 1
ATOM 1880 C C . ALA A 1 236 ? 41.905 -0.414 -26.656 1.00 75.94 236 ALA A C 1
ATOM 1882 O O . ALA A 1 236 ? 42.925 -0.533 -25.969 1.00 75.94 236 ALA A O 1
ATOM 1883 N N . GLY A 1 237 ? 41.169 0.703 -26.646 1.00 70.88 237 GLY A N 1
ATOM 1884 C CA . GLY A 1 237 ? 41.410 1.844 -25.756 1.00 70.88 237 GLY A CA 1
ATOM 1885 C C . GLY A 1 237 ? 40.887 1.623 -24.334 1.00 70.88 237 GLY A C 1
ATOM 1886 O O . GLY A 1 237 ? 41.400 2.219 -23.394 1.00 70.88 237 GLY A O 1
ATOM 1887 N N . LEU A 1 238 ? 39.913 0.726 -24.161 1.00 73.44 238 LEU A N 1
ATOM 1888 C CA . LEU A 1 238 ? 39.318 0.381 -22.864 1.00 73.44 238 LEU A CA 1
ATOM 1889 C C . LEU A 1 238 ? 40.127 -0.692 -22.111 1.00 73.44 238 LEU A C 1
ATOM 1891 O O . LEU A 1 238 ? 40.077 -0.769 -20.883 1.00 73.44 238 LEU A O 1
ATOM 1895 N N . LYS A 1 239 ? 40.948 -1.477 -22.820 1.00 72.81 239 LYS A N 1
ATOM 1896 C CA . LYS A 1 239 ? 41.867 -2.494 -22.271 1.00 72.81 239 LYS A CA 1
ATOM 1897 C C . LYS A 1 239 ? 43.157 -1.899 -21.677 1.00 72.81 239 LYS A C 1
ATOM 1899 O O . LYS A 1 239 ? 44.260 -2.381 -21.918 1.00 72.81 239 LYS A O 1
ATOM 1904 N N . VAL A 1 240 ? 43.039 -0.850 -20.863 1.00 64.69 240 VAL A N 1
ATOM 1905 C CA . VAL A 1 240 ? 44.192 -0.127 -20.279 1.00 64.69 240 VAL A CA 1
ATOM 1906 C C . VAL A 1 240 ? 45.016 -1.009 -19.324 1.00 64.69 240 VAL A C 1
ATOM 1908 O O . VAL A 1 240 ? 46.222 -0.824 -19.199 1.00 64.69 240 VAL A O 1
ATOM 1911 N N . LYS A 1 241 ? 44.399 -2.016 -18.689 1.00 62.06 241 LYS A N 1
ATOM 1912 C CA . LYS A 1 241 ? 45.083 -2.921 -17.743 1.00 62.06 241 LYS A CA 1
ATOM 1913 C C . LYS A 1 241 ? 45.912 -4.032 -18.402 1.00 62.06 241 LYS A C 1
ATOM 1915 O O . LYS A 1 241 ? 46.857 -4.495 -17.779 1.00 62.06 241 LYS A O 1
ATOM 1920 N N . GLU A 1 242 ? 45.608 -4.433 -19.640 1.00 58.66 242 GLU A N 1
ATOM 1921 C CA . GLU A 1 242 ? 46.390 -5.453 -20.373 1.00 58.66 242 GLU A CA 1
ATOM 1922 C C . GLU A 1 242 ? 47.718 -4.896 -20.924 1.00 58.66 242 GLU A C 1
ATOM 1924 O O . GLU A 1 242 ? 48.603 -5.664 -21.286 1.00 58.66 242 GLU A O 1
ATOM 1929 N N . LYS A 1 243 ? 47.884 -3.564 -20.962 1.00 55.22 243 LYS A N 1
ATOM 1930 C CA . LYS A 1 243 ? 49.079 -2.871 -21.480 1.00 55.22 243 LYS A CA 1
ATOM 1931 C C . LYS A 1 243 ? 50.095 -2.463 -20.403 1.00 55.22 243 LYS A C 1
ATOM 1933 O O . LYS A 1 243 ? 51.029 -1.722 -20.704 1.00 55.22 243 LYS A O 1
ATOM 1938 N N . LEU A 1 244 ? 49.931 -2.900 -19.153 1.00 53.84 244 LEU A N 1
ATOM 1939 C CA . LEU A 1 244 ? 50.939 -2.654 -18.118 1.00 53.84 244 LEU A CA 1
ATOM 1940 C C . LEU A 1 244 ? 52.109 -3.636 -18.306 1.00 53.84 244 LEU A C 1
ATOM 1942 O O . LEU A 1 244 ? 51.864 -4.842 -18.361 1.00 53.84 244 LEU A O 1
ATOM 1946 N N . PRO A 1 245 ? 53.371 -3.169 -18.394 1.00 53.91 245 PRO A N 1
ATOM 1947 C CA . PRO A 1 245 ? 54.509 -4.072 -18.416 1.00 53.91 245 PRO A CA 1
ATOM 1948 C C . PRO A 1 245 ? 54.534 -4.836 -17.091 1.00 53.91 245 PRO A C 1
ATOM 1950 O O . PRO A 1 245 ? 54.574 -4.242 -16.012 1.00 53.91 245 PRO A O 1
ATOM 1953 N N . ILE A 1 246 ? 54.472 -6.162 -17.193 1.00 52.38 246 ILE A N 1
ATOM 1954 C CA . ILE A 1 246 ? 54.723 -7.097 -16.098 1.00 52.38 246 ILE A CA 1
ATOM 1955 C C . ILE A 1 246 ? 56.039 -6.661 -15.452 1.00 52.38 246 ILE A C 1
ATOM 1957 O O . ILE A 1 246 ? 57.068 -6.622 -16.126 1.00 52.38 246 ILE A O 1
ATOM 1961 N N . PHE A 1 247 ? 55.983 -6.266 -14.177 1.00 50.31 247 PHE A N 1
ATOM 1962 C CA . PHE A 1 247 ? 57.158 -5.943 -13.376 1.00 50.31 247 PHE A CA 1
ATOM 1963 C C . PHE A 1 247 ? 58.207 -7.035 -13.594 1.00 50.31 247 PHE A C 1
ATOM 1965 O O . PHE A 1 247 ? 57.993 -8.191 -13.234 1.00 50.31 247 PHE A O 1
ATOM 1972 N N . THR A 1 248 ? 59.332 -6.662 -14.201 1.00 46.06 248 THR A N 1
ATOM 1973 C CA . THR A 1 248 ? 60.556 -7.455 -14.200 1.00 46.06 248 THR A CA 1
ATOM 1974 C C . THR A 1 248 ? 60.907 -7.756 -12.751 1.00 46.06 248 THR A C 1
ATOM 1976 O O . THR A 1 248 ? 61.369 -6.874 -12.024 1.00 46.06 248 THR A O 1
ATOM 1979 N N . GLN A 1 249 ? 60.641 -8.989 -12.333 1.00 48.34 249 GLN A N 1
ATOM 1980 C CA . GLN A 1 249 ? 61.183 -9.568 -11.119 1.00 48.34 249 GLN A CA 1
ATOM 1981 C C . GLN A 1 249 ? 62.699 -9.628 -11.332 1.00 48.34 249 GLN A C 1
ATOM 1983 O O . GLN A 1 249 ? 63.181 -10.350 -12.203 1.00 48.34 249 GLN A O 1
ATOM 1988 N N . LYS A 1 250 ? 63.429 -8.756 -10.638 1.00 42.56 250 LYS A N 1
ATOM 1989 C CA . LYS A 1 250 ? 64.886 -8.770 -10.595 1.00 42.56 250 LYS A CA 1
ATOM 1990 C C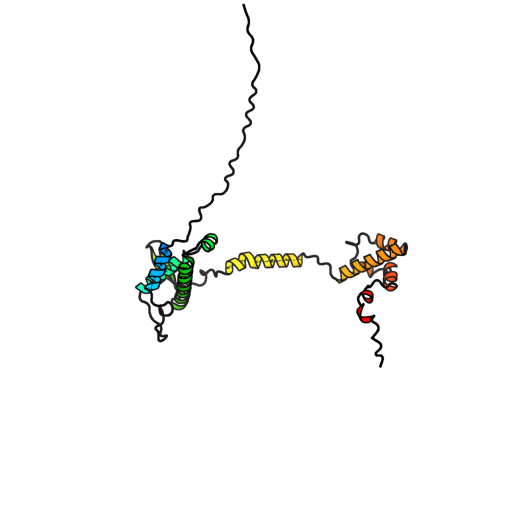 . LYS A 1 250 ? 65.259 -9.346 -9.237 1.00 42.56 250 LYS A C 1
ATOM 1992 O O . LYS A 1 250 ? 64.824 -8.796 -8.224 1.00 42.56 250 LYS A O 1
ATOM 1997 N N . ASP A 1 251 ? 65.961 -10.472 -9.283 1.00 42.34 251 ASP A N 1
ATOM 1998 C CA . ASP A 1 251 ? 66.639 -11.106 -8.149 1.00 42.34 251 ASP A CA 1
ATOM 1999 C C . ASP A 1 251 ? 67.548 -10.120 -7.396 1.00 42.34 251 ASP A C 1
ATOM 2001 O O . ASP A 1 251 ? 68.120 -9.209 -8.054 1.00 42.34 251 ASP A O 1
#

Foldseek 3Di:
DDDDDDDDDDDDDPPPPPPPPDPPDPPPPPPQLDDPVLLVVLVVLLVVADQLVPQQAPPVRHGDDHDPVNVQSLLVSLVSLVSRDGDPVVLVVCPPCNVSVVVSNVRNVSNVVSCCVPVCWHWDQDPVPRGIDTHNDDPDPDDDPCPCCCVPPVVVVVVVVVVCVVPPPDQPPVNVVVLLLLVLLCVVCVVVVVVQSVVVSVVQPDSVPRDPVVVVVPDPGPNVVSSVVDDSDCVVVVPPVVPDPDPPPDD

pLDDT: mean 73.14, std 15.88, range [33.75, 95.81]

Sequence (251 aa):
MIGALRNSSCRSARLMTGLSQARLFHQSVSRLNLDPEREKYIAYKLSILPKQKDIYQNDDGTPRAPSDEELKIIAELNALSGQRDLSLSETFSLGQYKNLYNANSKLLETLDISSARIIDKIPYEDTATGETKWLTVREGDDHKGFEGIVSYMLVPTLVLFLIVIAFREDMSVNDWAVRELVLRVKETAQLENDVEVLKELDSFGKPEEAFAVRRLGDKDSVFIERILSGEYDKLAGLKVKEKLPIFTQKD